Protein AF-A0A660MSK5-F1 (afdb_monomer_lite)

pLDDT: mean 75.63, std 18.99, range [34.03, 97.56]

Secondary structure (DSSP, 8-state):
-------------TT---EEEE-GGGTTPPEE--SS-EEEEETTTTEEEEE-GGGTT-EEEEEE--TTSSS--EEEEEEEE---SSPPP-TT--TTS-TTEEEEEEEEEEEHHHHHHHHHHHHHHHHSS---TTS-GGGSPEEEEE-SSEEEEEEPPPHHHHHHH--HHHHHHHHHHHHT-EE-PPP-

Foldseek 3Di:
DDDDDPDDDQDDDPPPADEDEADPVCQAPKDFAQDQKYWYHYLVQFKIFIDGNLCHRKIWGWDWDDPPDPAIKIKTWIKGAADDPDDDFPPPPDPPDDSRIDTLWIKIKHFPVSVVVVVVVVVVVVVDPPPPVPCPPLQFFCFLDDEPTITITIRGPRVVCPVPPDDPSSNVVRVSGSVRMDGGYNDD

Structure (mmCIF, N/CA/C/O backbone):
data_AF-A0A660MSK5-F1
#
_entry.id   AF-A0A660MSK5-F1
#
loop_
_atom_site.group_PDB
_atom_site.id
_atom_site.type_symbol
_atom_site.label_atom_id
_atom_site.label_alt_id
_atom_site.label_comp_id
_atom_site.label_asym_id
_atom_site.label_entity_id
_atom_site.label_seq_id
_atom_site.pdbx_PDB_ins_code
_atom_site.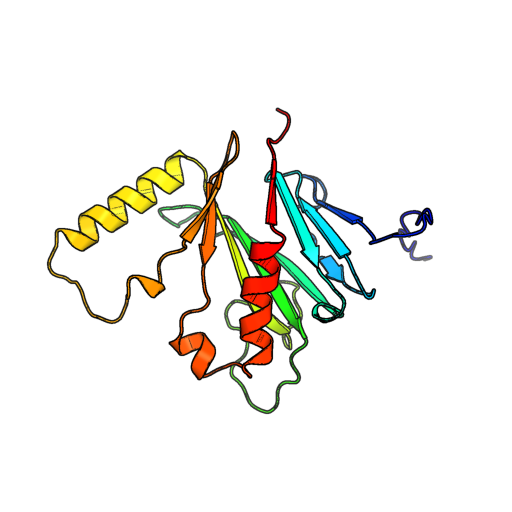Cartn_x
_atom_site.Cartn_y
_atom_site.Cartn_z
_atom_site.occupancy
_atom_site.B_iso_or_equiv
_atom_site.auth_seq_id
_atom_site.auth_comp_id
_atom_site.auth_asym_id
_atom_site.auth_atom_id
_atom_site.pdbx_PDB_model_num
ATOM 1 N N . ALA A 1 1 ? 3.749 -4.973 36.572 1.00 39.12 1 ALA A N 1
ATOM 2 C CA . ALA A 1 1 ? 3.840 -4.806 35.111 1.00 39.12 1 ALA A CA 1
ATOM 3 C C . ALA A 1 1 ? 2.428 -4.886 34.561 1.00 39.12 1 ALA A C 1
ATOM 5 O O . ALA A 1 1 ? 1.811 -5.936 34.676 1.00 39.12 1 ALA A O 1
ATOM 6 N N . GLN A 1 2 ?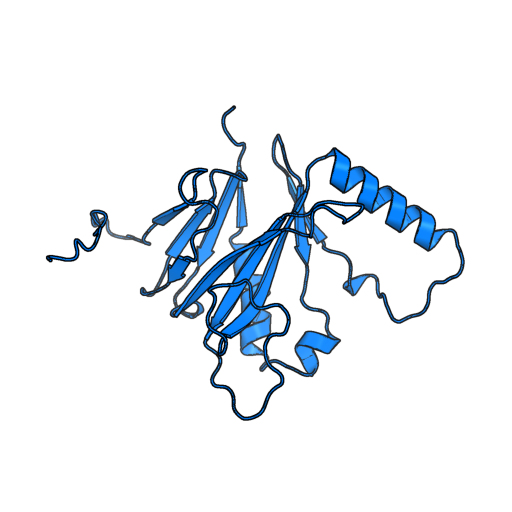 1.888 -3.766 34.089 1.00 34.03 2 GLN A N 1
ATOM 7 C CA . GLN A 1 2 ? 0.552 -3.691 33.509 1.00 34.03 2 GLN A CA 1
ATOM 8 C C . GLN A 1 2 ? 0.737 -3.110 32.111 1.00 34.03 2 GLN A C 1
ATOM 10 O O . GLN A 1 2 ? 1.291 -2.026 31.955 1.00 34.03 2 GLN A O 1
ATOM 15 N N . GLN A 1 3 ? 0.425 -3.922 31.107 1.00 40.28 3 GLN A N 1
ATOM 16 C CA . GLN A 1 3 ? 0.606 -3.609 29.699 1.00 40.28 3 GLN A CA 1
ATOM 17 C C . GLN A 1 3 ? -0.589 -2.757 29.267 1.00 40.28 3 GLN A C 1
ATOM 19 O O . GLN A 1 3 ? -1.713 -3.253 29.201 1.00 40.28 3 GLN A O 1
ATOM 24 N N . GLU A 1 4 ? -0.363 -1.462 29.058 1.00 39.12 4 GLU A N 1
ATOM 25 C CA . GLU A 1 4 ? -1.383 -0.550 28.545 1.00 39.12 4 GLU A CA 1
ATOM 26 C C . GLU A 1 4 ? -1.589 -0.818 27.052 1.00 39.12 4 GLU A C 1
ATOM 28 O O . GLU A 1 4 ? -0.742 -0.521 26.209 1.00 39.12 4 GLU A O 1
ATOM 33 N N . ALA A 1 5 ? -2.730 -1.420 26.723 1.00 45.69 5 ALA A N 1
ATOM 34 C CA . ALA A 1 5 ? -3.257 -1.415 25.373 1.00 45.69 5 ALA A CA 1
ATOM 35 C C . ALA A 1 5 ? -3.700 0.019 25.043 1.00 45.69 5 ALA A C 1
ATOM 37 O O . ALA A 1 5 ? -4.685 0.506 25.599 1.00 45.69 5 ALA A O 1
ATOM 38 N N . MET A 1 6 ? -2.985 0.703 24.145 1.00 45.25 6 MET A N 1
ATOM 39 C CA . MET A 1 6 ? -3.458 1.962 23.563 1.00 45.25 6 MET A CA 1
ATOM 40 C C . MET A 1 6 ? -4.682 1.683 22.681 1.00 45.25 6 MET A C 1
ATOM 42 O O . MET A 1 6 ? -4.566 1.408 21.489 1.00 45.25 6 MET A O 1
ATOM 46 N N . SER A 1 7 ? -5.868 1.731 23.283 1.00 49.94 7 SER A N 1
ATOM 47 C CA . SER A 1 7 ? -7.145 1.744 22.575 1.00 49.94 7 SER A CA 1
ATOM 48 C C . SER A 1 7 ? -7.476 3.186 22.192 1.00 49.94 7 SER A C 1
ATOM 50 O O . SER A 1 7 ? -7.950 3.958 23.024 1.00 49.94 7 SER A O 1
ATOM 52 N N . GLY A 1 8 ? -7.238 3.555 20.933 1.00 41.44 8 GLY A N 1
ATOM 53 C CA . GLY A 1 8 ? -7.783 4.787 20.358 1.00 41.44 8 GLY A CA 1
ATOM 54 C C . GLY A 1 8 ? -9.317 4.759 20.379 1.00 41.44 8 GLY A C 1
ATOM 55 O O . GLY A 1 8 ? -9.929 3.726 20.107 1.00 41.44 8 GLY A O 1
ATOM 56 N N . ALA A 1 9 ? -9.942 5.872 20.761 1.00 40.59 9 ALA A N 1
ATOM 57 C CA . ALA A 1 9 ? -11.389 5.994 20.920 1.00 40.59 9 ALA A CA 1
ATOM 58 C C . ALA A 1 9 ? -12.139 5.816 19.584 1.00 40.59 9 ALA A C 1
ATOM 60 O O . ALA A 1 9 ? -11.840 6.492 18.602 1.00 40.59 9 ALA A O 1
ATOM 61 N N . ILE A 1 10 ? -13.146 4.936 19.564 1.00 44.75 10 ILE A N 1
ATOM 62 C CA . ILE A 1 10 ? -14.030 4.708 18.412 1.00 44.75 10 ILE A CA 1
ATOM 63 C C . ILE A 1 10 ? -15.325 5.499 18.647 1.00 44.75 10 ILE A C 1
ATOM 65 O O . ILE A 1 10 ? -16.142 5.115 19.483 1.00 44.75 10 ILE A O 1
ATOM 69 N N . ALA A 1 11 ? -15.519 6.607 17.929 1.00 41.19 11 ALA A N 1
ATOM 70 C CA . ALA A 1 11 ? -16.785 7.342 17.916 1.00 41.19 11 ALA A CA 1
ATOM 71 C C . ALA A 1 11 ? -17.683 6.796 16.795 1.00 41.19 11 ALA A C 1
ATOM 73 O O . ALA A 1 11 ? -17.268 6.780 15.640 1.00 41.19 11 ALA A O 1
ATOM 74 N N . GLN A 1 12 ? -18.893 6.337 17.142 1.00 39.97 12 GLN A N 1
ATOM 75 C CA . GLN A 1 12 ? -19.852 5.730 16.215 1.00 39.97 12 GLN A CA 1
ATOM 76 C C . GLN A 1 12 ? -20.770 6.770 15.526 1.00 39.97 12 GLN A C 1
ATOM 78 O O . GLN A 1 12 ? -21.591 7.401 16.183 1.00 39.97 12 GLN A O 1
ATOM 83 N N . THR A 1 13 ? -20.686 6.906 14.202 1.00 41.69 13 THR A N 1
ATOM 84 C CA . THR A 1 13 ? -21.691 7.454 13.273 1.00 41.69 13 THR A CA 1
ATOM 85 C C . THR A 1 13 ? -22.117 6.378 12.251 1.00 41.69 13 THR A C 1
ATOM 87 O O . THR A 1 13 ? -21.404 5.410 12.031 1.00 41.69 13 THR A O 1
ATOM 90 N N . GLY A 1 14 ? -23.302 6.489 11.641 1.00 47.53 14 GLY A N 1
ATOM 91 C CA . GLY A 1 14 ? -23.987 5.410 10.889 1.00 47.53 14 GLY A CA 1
ATOM 92 C C . GLY A 1 14 ? -23.290 4.811 9.651 1.00 47.53 14 GLY A C 1
ATOM 93 O O . GLY A 1 14 ? -23.895 3.988 8.974 1.00 47.53 14 GLY A O 1
ATOM 94 N N . ASP A 1 15 ? -22.043 5.192 9.382 1.00 61.44 15 ASP A N 1
ATOM 95 C CA . ASP A 1 15 ? -21.124 4.541 8.448 1.00 61.44 15 ASP A CA 1
ATOM 96 C C . ASP A 1 15 ? -19.686 4.652 9.008 1.00 61.44 15 ASP A C 1
ATOM 98 O O . ASP A 1 15 ? -18.798 5.282 8.433 1.00 61.44 15 ASP A O 1
ATOM 102 N N . THR A 1 16 ? -19.452 4.123 10.217 1.00 71.88 16 THR A N 1
ATOM 103 C CA . THR A 1 16 ? -18.130 4.152 10.866 1.00 71.88 16 THR A CA 1
ATOM 104 C C . THR A 1 16 ? -17.190 3.138 10.271 1.00 71.88 16 THR A C 1
ATOM 106 O O . THR A 1 16 ? -16.861 2.131 10.902 1.00 71.88 16 THR A O 1
ATOM 109 N N . THR A 1 17 ? -16.724 3.402 9.060 1.00 87.12 17 THR A N 1
ATOM 110 C CA . THR A 1 17 ? -15.486 2.766 8.633 1.00 87.12 17 THR A CA 1
ATOM 111 C C . THR A 1 17 ? -14.368 3.294 9.543 1.00 87.12 17 THR A C 1
ATOM 113 O O . THR A 1 17 ? -14.134 4.505 9.552 1.00 87.12 17 THR A O 1
ATOM 116 N N . PRO A 1 18 ? -13.697 2.444 10.345 1.00 91.88 18 PRO A N 1
ATOM 117 C CA . PRO A 1 18 ? -12.570 2.878 11.159 1.00 91.88 18 PRO A CA 1
ATOM 118 C C . PRO A 1 18 ? -11.489 3.491 10.272 1.00 91.88 18 PRO A C 1
ATOM 120 O O . PRO A 1 18 ? -11.236 2.990 9.176 1.00 91.88 18 PRO A O 1
ATOM 123 N N . ILE A 1 19 ? -10.837 4.546 10.753 1.00 94.81 19 ILE A N 1
ATOM 124 C CA . ILE A 1 19 ? -9.706 5.172 10.072 1.00 94.81 19 ILE A CA 1
ATOM 125 C C . ILE A 1 19 ? -8.428 4.937 10.870 1.00 94.81 19 ILE A C 1
ATOM 127 O O . ILE A 1 19 ? -8.388 5.156 12.080 1.00 94.81 19 ILE A O 1
ATOM 131 N N . VAL A 1 20 ? -7.380 4.501 10.180 1.00 95.94 20 VAL A N 1
ATOM 132 C CA . VAL A 1 20 ? -6.015 4.483 10.705 1.00 95.94 20 VAL A CA 1
ATOM 133 C C . VAL A 1 20 ? -5.219 5.537 9.954 1.00 95.94 20 VAL A C 1
ATOM 135 O O . VAL A 1 20 ? -5.185 5.531 8.723 1.00 95.94 20 VAL A O 1
ATOM 138 N N . VAL A 1 21 ? -4.598 6.442 10.709 1.00 96.19 21 VAL A N 1
ATOM 139 C CA . VAL A 1 21 ? -3.801 7.548 10.175 1.00 96.19 21 VAL A CA 1
ATOM 140 C C . VAL A 1 21 ? -2.320 7.268 10.411 1.00 96.19 21 VAL A C 1
ATOM 142 O O . VAL A 1 21 ? -1.887 7.077 11.552 1.00 96.19 21 VAL A O 1
ATOM 145 N N . ILE A 1 22 ? -1.556 7.248 9.322 1.00 96.88 22 ILE A N 1
ATOM 146 C CA . ILE A 1 22 ? -0.101 7.145 9.325 1.00 96.88 22 ILE A CA 1
ATOM 147 C C . ILE A 1 22 ? 0.507 8.538 9.210 1.00 96.88 22 ILE A C 1
ATOM 149 O O . ILE A 1 22 ? 0.217 9.279 8.273 1.00 96.88 22 ILE A O 1
ATOM 153 N N . THR A 1 23 ? 1.357 8.863 10.172 1.00 95.56 23 THR A N 1
ATOM 154 C CA . THR A 1 23 ? 2.144 10.089 10.287 1.00 95.56 23 THR A CA 1
ATOM 155 C C . THR A 1 23 ? 3.621 9.719 10.419 1.00 95.56 23 THR A C 1
ATOM 157 O O . THR A 1 23 ? 3.975 8.542 10.505 1.00 95.56 23 THR A O 1
ATOM 160 N N . GLU A 1 24 ? 4.502 10.714 10.490 1.00 92.94 24 GLU A N 1
ATOM 161 C CA . GLU A 1 24 ? 5.939 10.477 10.685 1.00 92.94 24 GLU A CA 1
ATOM 162 C C . GLU A 1 24 ? 6.243 9.630 11.929 1.00 92.94 24 GLU A C 1
ATOM 164 O O . GLU A 1 24 ? 7.132 8.782 11.917 1.00 92.94 24 GLU A O 1
ATOM 169 N N . ALA A 1 25 ? 5.460 9.797 13.000 1.00 92.56 25 ALA A N 1
ATOM 170 C CA . ALA A 1 25 ? 5.678 9.098 14.265 1.00 92.56 25 ALA A CA 1
ATOM 171 C C . ALA A 1 25 ? 5.405 7.585 14.194 1.00 92.56 25 ALA A C 1
ATOM 173 O O . ALA A 1 25 ? 5.847 6.842 15.069 1.00 92.56 25 ALA A O 1
ATOM 174 N N . ASN A 1 26 ? 4.653 7.122 13.192 1.00 91.19 26 ASN A N 1
ATOM 175 C CA . ASN A 1 26 ? 4.268 5.718 13.044 1.00 91.19 26 ASN A CA 1
ATOM 176 C C . ASN A 1 26 ? 4.426 5.210 11.599 1.00 91.19 26 ASN A C 1
ATOM 178 O O . ASN A 1 26 ? 3.810 4.211 11.231 1.00 91.19 26 ASN A O 1
ATOM 182 N N . SER A 1 27 ? 5.279 5.854 10.798 1.00 87.75 27 SER A N 1
ATOM 183 C CA . SER A 1 27 ? 5.496 5.543 9.378 1.00 87.75 27 SER A CA 1
ATOM 184 C C . SER A 1 27 ? 5.983 4.110 9.124 1.00 87.75 27 SER A C 1
ATOM 186 O O . SER A 1 27 ? 5.704 3.543 8.070 1.00 87.75 27 SER A O 1
ATOM 188 N N . GLY A 1 28 ? 6.637 3.487 10.110 1.00 85.94 28 GLY A N 1
ATOM 189 C CA . GLY A 1 28 ? 7.046 2.078 10.079 1.00 85.94 28 GLY A CA 1
ATOM 190 C C . GLY A 1 28 ? 6.024 1.079 10.642 1.00 85.94 28 GLY A C 1
ATOM 191 O O . GLY A 1 28 ? 6.332 -0.109 10.734 1.00 85.94 28 GLY A O 1
ATOM 192 N N . ALA A 1 29 ? 4.837 1.518 11.074 1.00 90.19 29 ALA A N 1
ATOM 193 C CA . ALA A 1 29 ? 3.849 0.631 11.681 1.00 90.19 29 ALA A CA 1
ATOM 194 C C . ALA A 1 29 ? 3.169 -0.271 10.641 1.00 90.19 29 ALA A C 1
ATOM 196 O O . ALA A 1 29 ? 2.776 0.170 9.561 1.00 90.19 29 ALA A O 1
ATOM 197 N N . ILE A 1 30 ? 2.961 -1.536 11.013 1.00 92.38 30 ILE A N 1
ATOM 198 C CA . ILE A 1 30 ? 2.144 -2.467 10.235 1.00 92.38 30 ILE A CA 1
ATOM 199 C C . ILE A 1 30 ? 0.701 -2.355 10.709 1.00 92.38 30 ILE A C 1
ATOM 201 O O . ILE A 1 30 ? 0.392 -2.583 11.881 1.00 92.38 30 ILE A O 1
ATOM 205 N N . VAL A 1 31 ? -0.195 -2.034 9.784 1.00 94.50 31 VAL A N 1
ATOM 206 C CA . VAL A 1 31 ? -1.628 -1.918 10.049 1.00 94.50 31 VAL A CA 1
ATOM 207 C C . VAL A 1 31 ? -2.303 -3.222 9.667 1.00 94.50 31 VAL A C 1
ATOM 209 O O . VAL A 1 31 ? -2.157 -3.678 8.540 1.00 94.50 31 VAL A O 1
ATOM 212 N N . THR A 1 32 ? -3.058 -3.815 10.592 1.00 94.75 32 THR A N 1
ATOM 213 C CA . THR A 1 32 ? -3.882 -5.002 10.318 1.00 94.75 32 THR A CA 1
ATOM 214 C C . THR A 1 32 ? -5.358 -4.633 10.385 1.00 94.75 32 THR A C 1
ATOM 216 O O . THR A 1 32 ? -5.823 -4.115 11.402 1.00 94.75 32 THR A O 1
ATOM 219 N N . GLN A 1 33 ? -6.117 -4.926 9.331 1.00 94.44 33 GLN A N 1
ATOM 220 C CA . GLN A 1 33 ? -7.564 -4.723 9.340 1.00 94.44 33 GLN A CA 1
ATOM 221 C C . GLN A 1 33 ? -8.252 -5.828 10.151 1.00 94.44 33 GLN A C 1
ATOM 223 O O . GLN A 1 33 ? -8.301 -6.981 9.734 1.00 94.44 33 GLN A O 1
ATOM 228 N N . THR A 1 34 ? -8.845 -5.490 11.293 1.00 92.06 34 THR A N 1
ATOM 229 C CA . THR A 1 34 ? -9.578 -6.457 12.137 1.00 92.06 34 THR A CA 1
ATOM 230 C C . THR A 1 34 ? -11.087 -6.469 11.872 1.00 92.06 34 THR A C 1
ATOM 232 O O . THR A 1 34 ? -11.750 -7.485 12.095 1.00 92.06 34 THR A O 1
ATOM 235 N N . GLY A 1 35 ? -11.636 -5.354 11.383 1.00 91.56 35 GLY A N 1
ATOM 236 C CA . GLY A 1 35 ? -13.053 -5.176 11.073 1.00 91.56 35 GLY A CA 1
ATOM 237 C C . GLY A 1 35 ? -13.425 -5.494 9.623 1.00 91.56 35 GLY A C 1
ATOM 238 O O . GLY A 1 35 ? -12.597 -5.876 8.797 1.00 91.56 35 GLY A O 1
ATOM 239 N N . ASP A 1 36 ? -14.702 -5.301 9.306 1.00 94.19 36 ASP A N 1
ATOM 240 C CA . ASP A 1 36 ? -15.239 -5.510 7.956 1.00 94.19 36 ASP A CA 1
ATOM 241 C C . ASP A 1 36 ? -14.934 -4.332 7.005 1.00 94.19 36 ASP A C 1
ATOM 243 O O . ASP A 1 36 ? -15.245 -4.403 5.821 1.00 94.19 36 ASP A O 1
ATOM 247 N N . SER A 1 37 ? -14.323 -3.252 7.489 1.00 93.94 37 SER A N 1
ATOM 248 C CA . SER A 1 37 ? -13.815 -2.158 6.659 1.00 93.94 37 SER A CA 1
ATOM 249 C C . SER A 1 37 ? -12.688 -1.402 7.368 1.00 93.94 37 SER A C 1
ATOM 251 O O . SER A 1 37 ? -12.548 -1.497 8.591 1.00 93.94 37 SER A O 1
ATOM 253 N N . LEU A 1 38 ? -11.876 -0.675 6.597 1.00 95.56 38 LEU A N 1
ATOM 254 C CA . LEU A 1 38 ? -10.808 0.200 7.081 1.00 95.56 38 LEU A CA 1
ATOM 255 C C . LEU A 1 38 ? -10.534 1.316 6.061 1.00 95.56 38 LEU A C 1
ATOM 257 O O . LEU A 1 38 ? -10.379 1.042 4.875 1.00 95.56 38 LEU A O 1
ATOM 261 N N . ILE A 1 39 ? -10.408 2.559 6.520 1.00 96.75 39 ILE A N 1
ATOM 262 C CA . ILE A 1 39 ? -9.740 3.628 5.770 1.00 96.75 39 ILE A CA 1
ATOM 263 C C . ILE A 1 39 ? -8.294 3.676 6.254 1.00 96.75 39 ILE A C 1
ATOM 265 O O . ILE A 1 39 ? -8.030 3.961 7.422 1.00 96.75 39 ILE A O 1
ATOM 269 N N . TYR A 1 40 ? -7.357 3.390 5.357 1.00 96.88 40 TYR A N 1
ATOM 270 C CA . TYR A 1 40 ? -5.935 3.605 5.599 1.00 96.88 40 TYR A CA 1
ATOM 271 C C . TYR A 1 40 ? -5.561 4.949 4.986 1.00 96.88 40 TYR A C 1
ATOM 273 O O . TYR A 1 40 ? -5.619 5.111 3.768 1.00 96.88 40 TYR A O 1
ATOM 281 N N . ARG A 1 41 ? -5.213 5.918 5.832 1.00 97.06 41 ARG A N 1
ATOM 282 C CA . ARG A 1 41 ? -4.813 7.265 5.426 1.00 97.06 41 ARG A CA 1
ATOM 283 C C . ARG A 1 41 ? -3.348 7.465 5.765 1.00 97.06 41 ARG A C 1
ATOM 285 O O . ARG A 1 41 ? -2.967 7.355 6.925 1.00 97.06 41 ARG A O 1
ATOM 292 N N . ASN A 1 42 ? -2.536 7.775 4.768 1.00 96.81 42 ASN A N 1
ATOM 293 C CA . ASN A 1 42 ? -1.120 8.038 4.933 1.00 96.81 42 ASN A CA 1
ATOM 294 C C . ASN A 1 42 ? -0.844 9.520 4.673 1.00 96.81 42 ASN A C 1
ATOM 296 O O . ASN A 1 42 ? -0.869 9.984 3.535 1.00 96.81 42 ASN A O 1
ATOM 300 N N . GLU A 1 43 ? -0.614 10.266 5.751 1.00 95.94 43 GLU A N 1
ATOM 301 C CA . GLU A 1 43 ? -0.352 11.707 5.708 1.00 95.94 43 GLU A CA 1
ATOM 302 C C . GLU A 1 43 ? 1.124 12.033 5.482 1.00 95.94 43 GLU A C 1
ATOM 304 O O . GLU A 1 43 ? 1.425 13.163 5.120 1.00 95.94 43 GLU A O 1
ATOM 309 N N . VAL A 1 44 ? 2.022 11.051 5.624 1.00 95.56 44 VAL A N 1
ATOM 310 C CA . VAL A 1 44 ? 3.437 11.186 5.236 1.00 95.56 44 VAL A CA 1
ATOM 311 C C . VAL A 1 44 ? 3.546 11.377 3.725 1.00 95.56 44 VAL A C 1
ATOM 313 O O . VAL A 1 44 ? 4.236 12.275 3.251 1.00 95.56 44 VAL A O 1
ATOM 316 N N . TYR A 1 45 ? 2.830 10.549 2.961 1.00 95.75 45 TYR A N 1
ATOM 317 C CA . TYR A 1 45 ? 2.909 10.565 1.500 1.00 95.75 45 TYR A CA 1
ATOM 318 C C . TYR A 1 45 ? 1.724 11.249 0.822 1.00 95.75 45 TYR A C 1
ATOM 320 O O . TYR A 1 45 ? 1.863 11.665 -0.321 1.00 95.75 45 TYR A O 1
ATOM 328 N N . GLY A 1 46 ? 0.586 11.416 1.500 1.00 96.94 46 GLY A N 1
ATOM 329 C CA . GLY A 1 46 ? -0.564 12.154 0.973 1.00 96.94 46 GLY A CA 1
ATOM 330 C C . GLY A 1 46 ? -1.528 11.298 0.156 1.00 96.94 46 GLY A C 1
ATOM 331 O O . GLY A 1 46 ? -1.881 11.645 -0.969 1.00 96.94 46 GLY A O 1
ATOM 332 N N . PHE A 1 47 ? -1.953 10.157 0.696 1.00 97.25 47 PHE A N 1
ATOM 333 C CA . PHE A 1 47 ? -2.982 9.334 0.059 1.00 97.25 47 PHE A CA 1
ATOM 334 C C . PHE A 1 47 ? -3.871 8.622 1.076 1.00 97.25 47 PHE A C 1
ATOM 336 O O . PHE A 1 47 ? -3.526 8.482 2.251 1.00 97.25 47 PHE A O 1
ATOM 343 N N . GLN A 1 48 ? -5.026 8.147 0.624 1.00 97.06 48 GLN A N 1
ATOM 344 C CA . GLN A 1 48 ? -5.863 7.226 1.378 1.00 97.06 48 GLN A CA 1
ATOM 345 C C . GLN A 1 48 ? -6.475 6.154 0.479 1.00 97.06 48 GLN A C 1
ATOM 347 O O . GLN A 1 48 ? -6.678 6.372 -0.711 1.00 97.06 48 GLN A O 1
ATOM 352 N N . VAL A 1 49 ? -6.764 4.995 1.066 1.00 95.75 49 VAL A N 1
ATOM 353 C CA . VAL A 1 49 ? -7.476 3.885 0.418 1.00 95.75 49 VAL A CA 1
ATOM 354 C C . VAL A 1 49 ? -8.564 3.358 1.347 1.00 95.75 49 VAL A C 1
ATOM 356 O O . VAL A 1 49 ? -8.399 3.356 2.574 1.00 95.75 49 VAL A O 1
ATOM 359 N 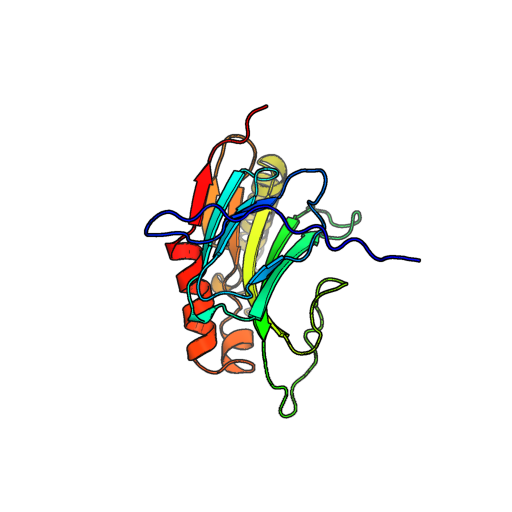N . LYS A 1 50 ? -9.673 2.883 0.771 1.00 95.44 50 LYS A N 1
ATOM 360 C CA . LYS A 1 50 ? -10.776 2.267 1.519 1.00 95.44 50 LYS A CA 1
ATOM 361 C C . LYS A 1 50 ? -10.806 0.766 1.258 1.00 95.44 50 LYS A C 1
ATOM 363 O O . LYS A 1 50 ? -11.147 0.311 0.174 1.00 95.44 50 LYS A O 1
ATOM 368 N N . LEU A 1 51 ? -10.519 -0.012 2.292 1.00 93.75 51 LEU A N 1
ATOM 369 C CA . LEU A 1 51 ? -10.526 -1.466 2.243 1.00 93.75 51 LEU A CA 1
ATOM 370 C C . LEU A 1 51 ? -11.839 -2.014 2.810 1.00 93.75 51 LEU A C 1
ATOM 372 O O . LEU A 1 51 ? -12.288 -1.627 3.889 1.00 93.75 51 LEU A O 1
ATOM 376 N N . GLY A 1 52 ? -12.481 -2.902 2.051 1.00 93.19 52 GLY A N 1
ATOM 377 C CA . GLY A 1 52 ? -13.746 -3.540 2.425 1.00 93.19 52 GLY A CA 1
ATOM 378 C C . GLY A 1 52 ? -13.574 -4.866 3.173 1.00 93.19 52 GLY A C 1
ATOM 379 O O . GLY A 1 52 ? -12.479 -5.264 3.561 1.00 93.19 52 GLY A O 1
ATOM 380 N N . LYS A 1 53 ? -14.671 -5.611 3.330 1.00 92.19 53 LYS A N 1
ATOM 381 C CA . LYS A 1 53 ? -14.707 -6.856 4.121 1.00 92.19 53 LYS A CA 1
ATOM 382 C C . LYS A 1 53 ? -13.767 -7.939 3.607 1.00 92.19 53 LYS A C 1
ATOM 384 O O . LYS A 1 53 ? -13.239 -8.724 4.390 1.00 92.19 53 LYS A O 1
ATOM 389 N N . ALA A 1 54 ? -13.545 -7.964 2.298 1.00 89.00 54 ALA A N 1
ATOM 390 C CA . ALA A 1 54 ? -12.651 -8.917 1.658 1.00 89.00 54 ALA A CA 1
ATOM 391 C C . ALA A 1 54 ? -11.170 -8.725 2.047 1.00 89.00 54 ALA A C 1
ATOM 393 O O . ALA A 1 54 ? -10.352 -9.590 1.750 1.00 89.00 54 ALA A O 1
ATOM 394 N N . TRP A 1 55 ? -10.852 -7.619 2.728 1.00 91.69 55 TRP A N 1
ATOM 395 C CA . TRP A 1 55 ? -9.533 -7.286 3.260 1.00 91.69 55 TRP A CA 1
ATOM 396 C C . TRP A 1 55 ? -9.363 -7.573 4.751 1.00 91.69 55 TRP A C 1
ATOM 398 O O . TRP A 1 55 ? -8.340 -7.231 5.338 1.00 91.69 55 TRP A O 1
ATOM 408 N N . LYS A 1 56 ? -10.343 -8.211 5.395 1.00 92.19 56 LYS A N 1
ATOM 409 C CA . LYS A 1 56 ? -10.241 -8.587 6.806 1.00 92.19 56 LYS A CA 1
ATOM 410 C C . LYS A 1 56 ? -9.037 -9.505 7.047 1.00 92.19 56 LYS A C 1
ATOM 412 O O . LYS A 1 56 ? -8.867 -10.515 6.372 1.00 92.19 56 LYS A O 1
ATOM 417 N N . GLY A 1 57 ? -8.213 -9.144 8.026 1.00 90.75 57 GLY A N 1
ATOM 418 C CA . GLY A 1 57 ? -6.918 -9.763 8.319 1.00 90.75 57 GLY A CA 1
ATOM 419 C C . GLY A 1 57 ? -5.771 -9.273 7.429 1.00 90.75 57 GLY A C 1
ATOM 420 O O . GLY A 1 57 ? -4.629 -9.657 7.662 1.00 90.75 57 GLY A O 1
ATOM 421 N N . GLY A 1 58 ? -6.049 -8.431 6.430 1.00 90.75 58 GLY A N 1
ATOM 422 C CA . GLY A 1 58 ? -5.043 -7.843 5.555 1.00 90.75 58 GLY A CA 1
ATOM 423 C C . GLY A 1 58 ? -4.080 -6.934 6.308 1.00 90.75 58 GLY A C 1
ATOM 424 O O . GLY A 1 58 ? -4.475 -6.247 7.255 1.00 90.75 58 GLY A O 1
ATOM 425 N N . GLN A 1 59 ? -2.821 -6.948 5.876 1.00 92.88 59 GLN A N 1
ATOM 426 C CA . GLN A 1 59 ? -1.732 -6.173 6.457 1.00 92.88 59 GLN A CA 1
ATOM 427 C C . GLN A 1 59 ? -1.218 -5.135 5.464 1.00 92.88 59 GLN A C 1
ATOM 429 O O . GLN A 1 59 ? -1.023 -5.439 4.290 1.00 92.88 59 GLN A O 1
ATOM 434 N N . ILE A 1 60 ? -0.974 -3.922 5.949 1.00 93.38 60 ILE A N 1
ATOM 435 C CA . ILE A 1 60 ? -0.395 -2.819 5.181 1.00 93.38 60 ILE A CA 1
ATOM 436 C C . ILE A 1 60 ? 0.876 -2.383 5.890 1.00 93.38 60 ILE A C 1
ATOM 438 O O . ILE A 1 60 ? 0.876 -2.225 7.112 1.00 93.38 60 ILE A O 1
ATOM 442 N N . GLY A 1 61 ? 1.951 -2.168 5.145 1.00 90.00 61 GLY A N 1
ATOM 443 C CA . GLY A 1 61 ? 3.196 -1.679 5.723 1.00 90.00 61 GLY A CA 1
ATOM 444 C C . GLY A 1 61 ? 4.141 -1.119 4.680 1.00 90.00 61 GLY A C 1
ATOM 445 O O . GLY A 1 61 ? 3.889 -1.204 3.478 1.00 90.00 61 GLY A O 1
ATOM 446 N N . VAL A 1 62 ? 5.212 -0.511 5.178 1.00 89.31 62 VAL A N 1
ATOM 447 C CA . VAL A 1 62 ? 6.148 0.269 4.375 1.00 89.31 62 VAL A CA 1
ATOM 448 C C . VAL A 1 62 ? 7.467 -0.479 4.222 1.00 89.31 62 VAL A C 1
ATOM 450 O O . VAL A 1 62 ? 8.021 -0.978 5.201 1.00 89.31 62 VAL A O 1
ATOM 453 N N . ALA A 1 63 ? 7.972 -0.546 2.995 1.00 86.12 63 ALA A N 1
ATOM 454 C CA . ALA A 1 63 ? 9.330 -0.972 2.683 1.00 86.12 63 ALA A CA 1
ATOM 455 C C . ALA A 1 63 ? 10.078 0.168 1.999 1.00 86.12 63 ALA A C 1
ATOM 457 O O . ALA A 1 63 ? 9.469 1.009 1.343 1.00 86.12 63 ALA A O 1
ATOM 458 N N . GLN A 1 64 ? 11.399 0.152 2.086 1.00 84.06 64 GLN A N 1
ATOM 459 C CA . GLN A 1 64 ? 12.253 1.037 1.304 1.00 84.06 64 GLN A CA 1
ATOM 460 C C . GLN A 1 64 ? 13.304 0.203 0.582 1.00 84.06 64 GLN A C 1
ATOM 462 O O . GLN A 1 64 ? 13.761 -0.821 1.098 1.00 84.06 64 GLN A O 1
ATOM 467 N N . THR A 1 65 ? 13.691 0.633 -0.615 1.00 77.69 65 THR A N 1
ATOM 468 C CA . THR A 1 65 ? 14.908 0.122 -1.256 1.00 77.69 65 THR A CA 1
ATOM 469 C C . THR A 1 65 ? 16.119 0.388 -0.365 1.00 77.69 65 THR A C 1
ATOM 471 O O . THR A 1 65 ? 16.150 1.376 0.367 1.00 77.69 65 THR A O 1
ATOM 474 N N . SER A 1 66 ? 17.161 -0.436 -0.480 1.00 70.12 66 SER A N 1
ATOM 475 C CA . SER A 1 66 ? 18.432 -0.172 0.200 1.00 70.12 66 SER A CA 1
ATOM 476 C C . SER A 1 66 ? 18.997 1.203 -0.163 1.00 70.12 66 SER A C 1
ATOM 478 O O . SER A 1 66 ? 18.909 1.608 -1.321 1.00 70.12 66 SER A O 1
ATOM 480 N N . GLU A 1 67 ? 19.701 1.847 0.769 1.00 68.06 67 GLU A N 1
ATOM 481 C CA . GLU A 1 67 ? 20.384 3.127 0.523 1.00 68.06 67 GLU A CA 1
ATOM 482 C C . GLU A 1 67 ? 21.373 3.078 -0.654 1.00 68.06 67 GLU A C 1
ATOM 484 O O . GLU A 1 67 ? 21.596 4.088 -1.312 1.00 68.06 67 GLU A O 1
ATOM 489 N N . ALA A 1 68 ? 21.929 1.896 -0.947 1.00 65.25 68 ALA A N 1
ATOM 490 C CA . ALA A 1 68 ? 22.853 1.657 -2.055 1.00 65.25 68 ALA A CA 1
ATOM 491 C C . ALA A 1 68 ? 22.179 1.592 -3.443 1.00 65.25 68 ALA A C 1
ATOM 493 O O . ALA A 1 68 ? 22.872 1.434 -4.449 1.00 65.25 68 ALA A O 1
ATOM 494 N N . ALA A 1 69 ? 20.847 1.670 -3.517 1.00 67.38 69 ALA A N 1
ATOM 495 C CA . ALA A 1 69 ? 20.128 1.680 -4.784 1.00 67.38 69 ALA A CA 1
ATOM 496 C C . ALA A 1 69 ? 20.336 3.017 -5.512 1.00 67.38 69 ALA A C 1
ATOM 498 O O . ALA A 1 69 ? 20.322 4.086 -4.905 1.00 67.38 69 ALA A O 1
ATOM 499 N N . SER A 1 70 ? 20.488 2.963 -6.838 1.00 71.00 70 SER A N 1
ATOM 500 C CA . SER A 1 70 ? 20.618 4.160 -7.683 1.00 71.00 70 SER A CA 1
ATOM 501 C C . SER A 1 70 ? 19.348 5.018 -7.712 1.00 71.00 70 SER A C 1
ATOM 503 O O . SER A 1 70 ? 19.417 6.213 -8.003 1.00 71.00 70 SER A O 1
ATOM 505 N N . ILE A 1 71 ? 18.199 4.413 -7.408 1.00 75.38 71 ILE A N 1
ATOM 506 C CA . ILE A 1 71 ? 16.900 5.064 -7.264 1.00 75.38 71 ILE A CA 1
ATOM 507 C C . ILE A 1 71 ? 16.316 4.566 -5.946 1.00 75.38 71 ILE A C 1
ATOM 509 O O . ILE A 1 71 ? 16.085 3.368 -5.788 1.00 75.38 71 ILE A O 1
ATOM 513 N N . GLN A 1 72 ? 16.127 5.480 -4.993 1.00 79.62 72 GLN A N 1
ATOM 514 C CA . GLN A 1 72 ? 15.481 5.144 -3.731 1.00 79.62 72 GLN A CA 1
ATOM 515 C C . GLN A 1 72 ? 13.962 5.180 -3.895 1.00 79.62 72 GLN A C 1
ATOM 517 O O . GLN A 1 72 ? 13.398 6.194 -4.311 1.00 79.62 72 GLN A O 1
ATOM 522 N N . GLU A 1 73 ? 13.296 4.088 -3.546 1.00 82.62 73 GLU A N 1
ATOM 523 C CA . GLU A 1 73 ? 11.844 3.975 -3.619 1.00 82.62 73 GLU A CA 1
ATOM 524 C C . GLU A 1 73 ? 11.269 3.573 -2.270 1.00 82.62 73 GLU A C 1
ATOM 526 O O . GLU A 1 73 ? 11.843 2.756 -1.541 1.00 82.62 73 GLU A O 1
ATOM 531 N N . THR A 1 74 ? 10.097 4.125 -1.971 1.00 89.50 74 THR A N 1
ATOM 532 C CA . THR A 1 74 ? 9.262 3.651 -0.875 1.00 89.50 74 THR A CA 1
ATOM 533 C C . THR A 1 74 ? 8.128 2.814 -1.446 1.00 89.50 74 THR A C 1
ATOM 535 O O . THR A 1 74 ? 7.454 3.230 -2.385 1.00 89.50 74 THR A O 1
ATOM 538 N N . TYR A 1 75 ? 7.877 1.662 -0.839 1.00 88.44 75 TYR A N 1
ATOM 539 C CA . TYR A 1 75 ? 6.788 0.762 -1.186 1.00 88.44 75 TYR A CA 1
ATOM 540 C C . TYR A 1 75 ? 5.765 0.729 -0.061 1.00 88.44 75 TYR A C 1
ATOM 542 O O . TYR A 1 75 ? 6.103 0.435 1.084 1.00 88.44 75 TYR A O 1
ATOM 550 N N . ILE A 1 76 ? 4.503 0.954 -0.399 1.00 92.31 76 ILE A N 1
ATOM 551 C CA . ILE A 1 76 ? 3.361 0.618 0.443 1.00 92.31 76 ILE A CA 1
ATOM 552 C C . ILE A 1 76 ? 2.864 -0.738 -0.030 1.00 92.31 76 ILE A C 1
ATOM 554 O O . ILE A 1 76 ? 2.362 -0.857 -1.148 1.00 92.31 76 ILE A O 1
ATOM 558 N N . ILE A 1 77 ? 3.031 -1.760 0.799 1.00 88.56 77 ILE A N 1
ATOM 559 C CA . ILE A 1 77 ? 2.722 -3.144 0.445 1.00 88.56 77 ILE A CA 1
ATOM 560 C C . ILE A 1 77 ? 1.440 -3.574 1.141 1.00 88.56 77 ILE A C 1
ATOM 562 O O . ILE A 1 77 ? 1.271 -3.361 2.342 1.00 88.56 77 ILE A O 1
ATOM 566 N N . PHE A 1 78 ? 0.561 -4.206 0.368 1.00 89.25 78 PHE A N 1
ATOM 567 C CA . PHE A 1 78 ? -0.710 -4.748 0.815 1.00 89.25 78 PHE A CA 1
ATOM 568 C C . PHE A 1 78 ? -0.655 -6.272 0.763 1.00 89.25 78 PHE A C 1
ATOM 570 O O . PHE A 1 78 ? -0.535 -6.857 -0.317 1.00 89.25 78 PHE A O 1
ATOM 577 N N . ASN A 1 79 ? -0.787 -6.908 1.922 1.00 86.94 79 ASN A N 1
ATOM 578 C CA . ASN A 1 79 ? -0.804 -8.355 2.071 1.00 86.94 79 ASN A CA 1
ATOM 579 C C . ASN A 1 79 ? -2.172 -8.853 2.539 1.00 86.94 79 ASN A C 1
ATOM 581 O O . ASN A 1 79 ? -2.854 -8.190 3.320 1.00 86.94 79 ASN A O 1
ATOM 585 N N . LEU A 1 80 ? -2.538 -10.066 2.126 1.00 85.38 80 LEU A N 1
ATOM 586 C CA . LEU A 1 80 ? -3.693 -10.791 2.655 1.00 85.38 80 LEU A CA 1
ATOM 587 C C . LEU A 1 80 ? -3.272 -12.090 3.349 1.00 85.38 80 LEU A C 1
ATOM 589 O O . LEU A 1 80 ? -2.271 -12.689 2.944 1.00 85.38 80 LEU A O 1
ATOM 593 N N . PRO A 1 81 ? -4.036 -12.556 4.357 1.00 84.38 81 PRO A N 1
ATOM 594 C CA . PRO A 1 81 ? -3.843 -13.882 4.928 1.00 84.38 81 PRO A CA 1
ATOM 595 C C . PRO A 1 81 ? -3.892 -14.961 3.841 1.00 84.38 81 PRO A C 1
ATOM 597 O O . PRO A 1 81 ? -4.761 -14.937 2.961 1.00 84.38 81 PRO A O 1
ATOM 600 N N . TYR A 1 82 ? -2.967 -15.915 3.911 1.00 77.00 82 TYR A N 1
ATOM 601 C CA . TYR A 1 82 ? -2.872 -17.011 2.956 1.00 77.00 82 TYR A CA 1
ATOM 602 C C . TYR A 1 82 ? -2.515 -18.320 3.668 1.00 77.00 82 TYR A C 1
ATOM 604 O O . TYR A 1 82 ? -1.421 -18.480 4.211 1.00 77.00 82 TYR A O 1
ATOM 612 N N . ASP A 1 83 ? -3.447 -19.277 3.668 1.00 66.56 83 ASP A N 1
ATOM 613 C CA . ASP A 1 83 ? -3.192 -20.598 4.245 1.00 66.56 83 ASP A CA 1
ATOM 614 C C . ASP A 1 83 ? -2.295 -21.420 3.308 1.00 66.56 83 ASP A C 1
ATOM 616 O O . ASP A 1 83 ? -2.638 -21.772 2.176 1.00 66.56 83 ASP A O 1
ATOM 620 N N . ARG A 1 84 ? -1.085 -21.687 3.785 1.00 63.19 84 ARG A N 1
ATOM 621 C CA . ARG A 1 84 ? 0.062 -22.093 2.985 1.00 63.19 84 ARG A CA 1
ATOM 622 C C . ARG A 1 84 ? 0.078 -23.606 2.779 1.00 63.19 84 ARG A C 1
ATOM 624 O O . ARG A 1 84 ? 0.846 -24.320 3.419 1.00 63.19 84 ARG A O 1
ATOM 631 N N . LYS A 1 85 ? -0.698 -24.122 1.825 1.00 55.78 85 LYS A N 1
ATOM 632 C CA . LYS A 1 85 ? -0.600 -25.534 1.397 1.00 55.78 85 LYS A CA 1
ATOM 633 C C . LYS A 1 85 ? 0.541 -25.757 0.388 1.00 55.78 85 LYS A C 1
ATOM 635 O O . LYS A 1 85 ? 0.305 -26.162 -0.743 1.00 55.78 85 LYS A O 1
ATOM 640 N N . GLY A 1 86 ? 1.788 -25.502 0.806 1.00 49.34 86 GLY A N 1
ATOM 641 C CA . GLY A 1 86 ? 2.993 -25.973 0.092 1.00 49.34 86 GLY A CA 1
ATOM 642 C C . GLY A 1 86 ? 3.749 -24.981 -0.812 1.00 49.34 86 GLY A C 1
ATOM 643 O O . GLY A 1 86 ? 4.550 -25.424 -1.628 1.00 49.34 86 GLY A O 1
ATOM 644 N N . GLY A 1 87 ? 3.544 -23.663 -0.679 1.00 47.72 87 GLY A N 1
ATOM 645 C CA . GLY A 1 87 ? 4.211 -22.635 -1.505 1.00 47.72 87 GLY A CA 1
ATOM 646 C C . GLY A 1 87 ? 5.504 -22.016 -0.930 1.00 47.72 87 GLY A C 1
ATOM 647 O O . GLY A 1 87 ? 5.727 -21.987 0.291 1.00 47.72 87 GLY A O 1
ATOM 648 N N . ILE A 1 88 ? 6.340 -21.472 -1.830 1.00 47.50 88 ILE A N 1
ATOM 649 C CA . ILE A 1 88 ? 7.577 -20.718 -1.533 1.00 47.50 88 ILE A CA 1
ATOM 650 C C . ILE A 1 88 ? 7.233 -19.521 -0.623 1.00 47.50 88 ILE A C 1
ATOM 652 O O . ILE A 1 88 ? 6.204 -18.881 -0.842 1.00 47.50 88 ILE A O 1
ATOM 656 N N . PRO A 1 89 ? 8.024 -19.238 0.435 1.00 47.34 89 PRO A N 1
ATOM 657 C CA . PRO A 1 89 ? 7.760 -18.098 1.309 1.00 47.34 89 PRO A CA 1
ATOM 658 C C . PRO A 1 89 ? 7.724 -16.814 0.494 1.00 47.34 89 PRO A C 1
ATOM 660 O O . PRO A 1 89 ? 8.457 -16.697 -0.485 1.00 47.34 89 PRO A O 1
ATOM 663 N N . ASN A 1 90 ? 6.929 -15.841 0.934 1.00 50.75 90 ASN A N 1
ATOM 664 C CA . ASN A 1 90 ? 7.040 -14.477 0.444 1.00 50.75 90 ASN A CA 1
ATOM 665 C C . ASN A 1 90 ? 8.479 -13.994 0.726 1.00 50.75 90 ASN A C 1
ATOM 667 O O . ASN A 1 90 ? 8.807 -13.598 1.844 1.00 50.75 90 ASN A O 1
ATOM 671 N N . ALA A 1 91 ? 9.371 -14.137 -0.258 1.00 42.56 91 ALA A N 1
ATOM 672 C CA . ALA A 1 91 ? 10.799 -13.840 -0.141 1.00 42.56 91 ALA A CA 1
ATOM 673 C C . ALA A 1 91 ? 11.069 -12.329 -0.020 1.00 42.56 91 ALA A C 1
ATOM 675 O O . ALA A 1 91 ? 12.201 -11.930 0.230 1.00 42.56 91 ALA A O 1
ATOM 676 N N . GLY A 1 92 ? 10.020 -11.509 -0.159 1.00 47.47 92 GLY A N 1
ATOM 677 C CA . GLY A 1 92 ? 10.020 -10.067 0.058 1.00 47.47 92 GLY A CA 1
ATOM 678 C C . GLY A 1 92 ? 9.114 -9.614 1.205 1.00 47.47 92 GLY A C 1
ATOM 679 O O . GLY A 1 92 ? 8.731 -8.448 1.221 1.00 47.47 92 GLY A O 1
ATOM 680 N N . ALA A 1 93 ? 8.732 -10.494 2.145 1.00 53.50 93 ALA A N 1
ATOM 681 C CA . ALA A 1 93 ? 7.978 -10.064 3.322 1.00 53.50 93 ALA A CA 1
ATOM 682 C C . ALA A 1 93 ? 8.757 -8.954 4.044 1.00 53.50 93 ALA A C 1
ATOM 684 O O . ALA A 1 93 ? 9.856 -9.192 4.552 1.00 53.50 93 ALA A O 1
ATOM 685 N N . ILE A 1 94 ? 8.183 -7.748 4.082 1.00 60.84 94 ILE A N 1
ATOM 686 C CA . ILE A 1 94 ? 8.686 -6.658 4.919 1.00 60.84 94 ILE A CA 1
ATOM 687 C C . ILE A 1 94 ? 8.872 -7.221 6.325 1.00 60.84 94 ILE A C 1
ATOM 689 O O . ILE A 1 94 ? 7.997 -7.925 6.843 1.00 60.84 94 ILE A O 1
ATOM 693 N N . SER A 1 95 ? 10.020 -6.926 6.935 1.00 63.38 95 SER A N 1
ATOM 694 C CA . SER A 1 95 ? 10.299 -7.320 8.314 1.00 63.38 95 SER A CA 1
ATOM 695 C C . SER A 1 95 ? 9.127 -6.922 9.219 1.00 63.38 95 SER A C 1
ATOM 697 O O . SER A 1 95 ? 8.764 -5.752 9.293 1.00 63.38 95 SER A O 1
ATOM 699 N N . GLY A 1 96 ? 8.515 -7.908 9.879 1.00 71.06 96 GLY A N 1
ATOM 700 C CA . GLY A 1 96 ? 7.383 -7.713 10.790 1.00 71.06 96 GLY A CA 1
ATOM 701 C C . GLY A 1 96 ? 6.008 -8.115 10.244 1.00 71.06 96 GLY A C 1
ATOM 702 O O . GLY A 1 96 ? 5.089 -8.267 11.045 1.00 71.06 96 GLY A O 1
ATOM 703 N N . MET A 1 97 ? 5.843 -8.333 8.933 1.00 80.69 97 MET A N 1
ATOM 704 C CA . MET A 1 97 ? 4.588 -8.872 8.383 1.00 80.69 97 MET A CA 1
ATOM 705 C C . MET A 1 97 ? 4.470 -10.386 8.597 1.00 80.69 97 MET A C 1
ATOM 707 O O . MET A 1 97 ? 5.470 -11.089 8.775 1.00 80.69 97 MET A O 1
ATOM 711 N N . ASP A 1 98 ? 3.239 -10.901 8.564 1.00 80.44 98 ASP A N 1
ATOM 712 C CA . ASP A 1 98 ? 2.972 -12.331 8.692 1.00 80.44 98 ASP A CA 1
ATOM 713 C C . ASP A 1 98 ? 3.621 -13.096 7.530 1.00 80.44 98 ASP A C 1
ATOM 715 O O . ASP A 1 98 ? 3.396 -12.817 6.350 1.00 80.44 98 ASP A O 1
ATOM 719 N N . ARG A 1 99 ? 4.428 -14.103 7.870 1.00 76.56 99 ARG A N 1
ATOM 720 C CA . ARG A 1 99 ? 5.115 -14.978 6.910 1.00 76.56 99 ARG A CA 1
ATOM 721 C C . ARG A 1 99 ? 4.162 -15.914 6.164 1.00 76.56 99 ARG A C 1
ATOM 723 O O . ARG A 1 99 ? 4.572 -16.516 5.172 1.00 76.56 99 ARG A O 1
ATOM 730 N N . ASN A 1 100 ? 2.928 -16.043 6.644 1.00 76.19 100 ASN A N 1
ATOM 731 C CA . ASN A 1 100 ? 1.829 -16.757 5.999 1.00 76.19 100 ASN A CA 1
ATOM 732 C C . ASN A 1 100 ? 0.841 -15.780 5.341 1.00 76.19 100 ASN A C 1
ATOM 734 O O . ASN A 1 100 ? -0.349 -16.054 5.224 1.00 76.19 100 ASN A O 1
ATOM 738 N N . SER A 1 101 ? 1.330 -14.615 4.923 1.00 78.75 101 SER A N 1
ATOM 739 C CA . SER A 1 101 ? 0.580 -13.679 4.096 1.00 78.75 101 SER A CA 1
ATOM 740 C C . SER A 1 101 ? 1.178 -13.597 2.699 1.00 78.75 101 SER A C 1
ATOM 742 O O . SER 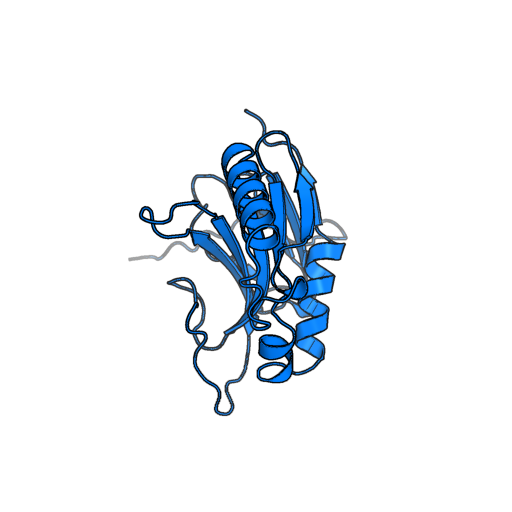A 1 101 ? 2.326 -13.987 2.455 1.00 78.75 101 SER A O 1
ATOM 744 N N . ILE A 1 102 ? 0.383 -13.083 1.772 1.00 77.19 102 ILE A N 1
ATOM 745 C CA . ILE A 1 102 ? 0.766 -12.957 0.377 1.00 77.19 102 ILE A CA 1
ATOM 746 C C . ILE A 1 102 ? 0.559 -11.520 -0.096 1.00 77.19 102 ILE A C 1
ATOM 748 O O . ILE A 1 102 ? -0.473 -10.917 0.203 1.00 77.19 102 ILE A O 1
ATOM 752 N N . GLY A 1 103 ? 1.554 -10.963 -0.792 1.00 79.62 103 GLY A N 1
ATOM 753 C CA . GLY A 1 103 ? 1.462 -9.622 -1.368 1.00 79.62 103 GLY A CA 1
ATOM 754 C C . GLY A 1 103 ? 0.475 -9.613 -2.518 1.00 79.62 103 GLY A C 1
ATOM 755 O O . GLY A 1 103 ? 0.580 -10.435 -3.414 1.00 79.62 103 GLY A O 1
ATOM 756 N N . VAL A 1 104 ? -0.497 -8.710 -2.480 1.00 79.31 104 VAL A N 1
ATOM 757 C CA . VAL A 1 104 ? -1.587 -8.626 -3.468 1.00 79.31 104 VAL A CA 1
ATOM 758 C C . VAL A 1 104 ? -1.621 -7.283 -4.188 1.00 79.31 104 VAL A C 1
ATOM 760 O O . VAL A 1 104 ? -2.250 -7.153 -5.233 1.00 79.31 104 VAL A O 1
ATOM 763 N N . GLY A 1 105 ? -0.902 -6.286 -3.681 1.00 80.94 105 GLY A N 1
ATOM 764 C CA . GLY A 1 105 ? -0.730 -5.005 -4.347 1.00 80.94 105 GLY A CA 1
ATOM 765 C C . GLY A 1 105 ? 0.371 -4.180 -3.707 1.00 80.94 105 GLY A C 1
ATOM 766 O O . GLY A 1 105 ? 0.742 -4.403 -2.552 1.00 80.94 105 GLY A O 1
ATOM 767 N N . GLN A 1 106 ? 0.894 -3.231 -4.476 1.00 85.31 106 GLN A N 1
ATOM 768 C CA . GLN A 1 106 ? 1.891 -2.286 -3.999 1.00 85.31 106 GLN A CA 1
ATOM 769 C C . GLN A 1 106 ? 1.696 -0.916 -4.649 1.00 85.31 106 GLN A C 1
ATOM 771 O O . GLN A 1 106 ? 1.398 -0.824 -5.843 1.00 85.31 106 GLN A O 1
ATOM 776 N N . ILE A 1 107 ? 1.890 0.133 -3.852 1.00 90.38 107 ILE A N 1
ATOM 777 C CA . ILE A 1 107 ? 2.028 1.510 -4.327 1.00 90.38 107 ILE A CA 1
ATOM 778 C C . ILE A 1 107 ? 3.489 1.902 -4.127 1.00 90.38 107 ILE A C 1
ATOM 780 O O . ILE A 1 107 ? 4.006 1.818 -3.015 1.00 90.38 107 ILE A O 1
ATOM 784 N N . ILE A 1 108 ? 4.146 2.322 -5.197 1.00 89.44 108 ILE A N 1
ATOM 785 C CA . ILE A 1 108 ? 5.502 2.857 -5.175 1.00 89.44 108 ILE A CA 1
ATOM 786 C C . ILE A 1 108 ? 5.394 4.375 -5.090 1.00 89.44 108 ILE A C 1
ATOM 788 O O . ILE A 1 108 ? 4.714 5.001 -5.905 1.00 89.44 108 ILE A O 1
ATOM 792 N N . ILE A 1 109 ? 6.063 4.956 -4.102 1.00 92.88 109 ILE A N 1
ATOM 793 C CA . ILE A 1 109 ? 6.137 6.396 -3.887 1.00 92.88 109 ILE A CA 1
ATOM 794 C C . ILE A 1 109 ? 7.503 6.874 -4.362 1.00 92.88 109 ILE A C 1
ATOM 796 O O . ILE A 1 109 ? 8.537 6.440 -3.846 1.00 92.88 109 ILE A O 1
ATOM 800 N N . GLN A 1 110 ? 7.500 7.779 -5.337 1.00 90.75 110 GLN A N 1
ATOM 801 C CA . GLN A 1 110 ? 8.713 8.377 -5.884 1.00 90.75 110 GLN A CA 1
ATOM 802 C C . GLN A 1 110 ? 8.666 9.898 -5.756 1.00 90.75 110 GLN A C 1
ATOM 804 O O . GLN A 1 110 ? 7.638 10.520 -6.020 1.00 90.75 110 GLN A O 1
ATOM 809 N N . SER A 1 111 ? 9.795 10.516 -5.407 1.00 91.94 111 SER A N 1
ATOM 810 C CA . SER A 1 111 ? 9.973 11.955 -5.622 1.00 91.94 111 SER A CA 1
ATOM 811 C C . SER A 1 111 ? 9.967 12.268 -7.123 1.00 91.94 111 SER A C 1
ATOM 813 O O . SER A 1 111 ? 10.230 11.394 -7.952 1.00 91.94 111 SER A O 1
ATOM 815 N N . TYR A 1 112 ? 9.728 13.530 -7.486 1.00 91.50 112 TYR A N 1
ATOM 816 C CA . TYR A 1 112 ? 9.820 13.977 -8.883 1.00 91.50 112 TYR A CA 1
ATOM 817 C C . TYR A 1 112 ? 11.192 13.666 -9.507 1.00 91.50 112 TYR A C 1
ATOM 819 O O . TYR A 1 112 ? 11.256 13.220 -10.649 1.00 91.50 112 TYR A O 1
ATOM 827 N N . GLU A 1 113 ? 12.274 13.832 -8.742 1.00 90.75 113 GLU A N 1
ATOM 828 C CA . GLU A 1 113 ? 13.636 13.518 -9.188 1.00 90.75 113 GLU A CA 1
ATOM 829 C C . GLU A 1 113 ? 13.815 12.019 -9.482 1.00 90.75 113 GLU A C 1
ATOM 831 O O . GLU A 1 113 ? 14.370 11.639 -10.513 1.00 90.75 113 GLU A O 1
ATOM 836 N N . ASN A 1 114 ? 13.335 11.145 -8.592 1.00 88.44 114 ASN A N 1
ATOM 837 C CA . ASN A 1 114 ? 13.461 9.700 -8.785 1.00 88.44 114 ASN A CA 1
ATOM 838 C C . ASN A 1 114 ? 12.567 9.198 -9.921 1.00 88.44 114 ASN A C 1
ATOM 840 O O . ASN A 1 114 ? 12.968 8.296 -10.661 1.00 88.44 114 ASN A O 1
ATOM 844 N N . HIS A 1 115 ? 11.404 9.820 -10.112 1.00 87.50 115 HIS A N 1
ATOM 845 C CA . HIS A 1 115 ? 10.546 9.530 -11.250 1.00 87.50 115 HIS A CA 1
ATOM 846 C C . HIS A 1 115 ? 11.225 9.895 -12.576 1.00 87.50 115 HIS A C 1
ATOM 848 O O . HIS A 1 115 ? 11.299 9.063 -13.475 1.00 87.50 115 HIS A O 1
ATOM 854 N N . GLU A 1 116 ? 11.844 11.073 -12.674 1.00 87.44 116 GLU A N 1
ATOM 855 C CA . GLU A 1 116 ? 12.609 11.465 -13.865 1.00 87.44 116 GLU A CA 1
ATOM 856 C C . GLU A 1 116 ? 13.791 10.518 -14.143 1.00 87.44 116 GLU A C 1
ATOM 858 O O . GLU A 1 116 ? 14.039 10.140 -15.291 1.00 87.44 116 GLU A O 1
ATOM 863 N N . LYS A 1 117 ? 14.518 10.082 -13.105 1.00 85.69 117 LYS A N 1
ATOM 864 C CA . LYS A 1 117 ? 15.582 9.069 -13.250 1.00 85.69 117 LYS A CA 1
ATOM 865 C C . LYS A 1 117 ? 15.038 7.750 -13.799 1.00 85.69 117 LYS A C 1
ATOM 867 O O . LYS A 1 117 ? 15.675 7.151 -14.666 1.00 85.69 117 LYS A O 1
ATOM 872 N N . THR A 1 118 ? 13.873 7.323 -13.314 1.00 80.56 118 THR A N 1
ATOM 873 C CA . THR A 1 118 ? 13.187 6.105 -13.767 1.00 80.56 118 THR A CA 1
ATOM 874 C C . THR A 1 118 ? 12.820 6.217 -15.246 1.00 80.56 118 THR A C 1
ATOM 876 O O . THR A 1 118 ? 13.229 5.372 -16.039 1.00 80.56 118 THR A O 1
ATOM 879 N N . GLU A 1 119 ? 12.156 7.300 -15.649 1.00 81.12 119 GLU A N 1
ATOM 880 C CA . GLU A 1 119 ? 11.766 7.545 -17.045 1.00 81.12 119 GLU A CA 1
ATOM 881 C C . GLU A 1 119 ? 12.977 7.586 -17.990 1.00 81.12 119 GLU A C 1
ATOM 883 O O . GLU A 1 119 ? 12.979 6.976 -19.061 1.00 81.12 119 GLU A O 1
ATOM 888 N N . ASN A 1 120 ? 14.064 8.244 -17.576 1.00 82.06 120 ASN A N 1
ATOM 889 C CA . ASN A 1 120 ? 15.299 8.288 -18.358 1.00 82.06 120 ASN A CA 1
ATOM 890 C C . ASN A 1 120 ? 15.957 6.910 -18.495 1.00 82.06 120 ASN A C 1
ATOM 892 O O . ASN A 1 120 ? 16.477 6.572 -19.563 1.00 82.06 120 ASN A O 1
ATOM 896 N N . TYR A 1 121 ? 15.943 6.105 -17.431 1.00 77.25 121 TYR A N 1
ATOM 897 C CA . TYR A 1 121 ? 16.437 4.732 -17.471 1.00 77.25 121 TYR A CA 1
ATOM 898 C C . TYR A 1 121 ? 15.635 3.887 -18.472 1.00 77.25 121 TYR A C 1
ATOM 900 O O . TYR A 1 121 ? 16.233 3.255 -19.344 1.00 77.25 121 TYR A O 1
ATOM 908 N N . ILE A 1 122 ? 14.302 3.966 -18.425 1.00 73.81 122 ILE A N 1
ATOM 909 C CA . ILE A 1 122 ? 13.392 3.281 -19.359 1.00 73.81 122 ILE A CA 1
ATOM 910 C C . ILE A 1 122 ? 13.663 3.712 -20.802 1.00 73.81 122 ILE A C 1
ATOM 912 O O . ILE A 1 122 ? 13.869 2.881 -21.688 1.00 73.81 122 ILE A O 1
ATOM 916 N N . ALA A 1 123 ? 13.734 5.020 -21.051 1.00 74.31 123 ALA A N 1
ATOM 917 C CA . ALA A 1 123 ? 13.988 5.556 -22.382 1.00 74.31 123 ALA A CA 1
ATOM 918 C C . ALA A 1 123 ? 15.340 5.096 -22.958 1.00 74.31 123 ALA A C 1
ATOM 920 O O . ALA A 1 123 ? 15.468 4.921 -24.171 1.00 74.31 123 ALA A O 1
ATOM 921 N N . ASN A 1 124 ? 16.354 4.898 -22.111 1.00 72.69 124 ASN A N 1
ATOM 922 C CA . ASN A 1 124 ? 17.662 4.398 -22.532 1.00 72.69 124 ASN A CA 1
ATOM 923 C C . ASN A 1 124 ? 17.665 2.884 -22.773 1.00 72.69 124 ASN A C 1
ATOM 925 O O . ASN A 1 124 ? 18.285 2.441 -23.743 1.00 72.69 124 ASN A O 1
ATOM 929 N N . LEU A 1 125 ? 16.932 2.108 -21.967 1.00 67.56 125 LEU A N 1
ATOM 930 C CA . LEU A 1 125 ? 16.697 0.687 -22.228 1.00 67.56 125 LEU A CA 1
ATOM 931 C C . LEU A 1 125 ? 16.005 0.476 -23.579 1.00 67.56 125 LEU A C 1
ATOM 933 O O . LEU A 1 125 ? 16.447 -0.360 -24.355 1.00 67.56 125 LEU A O 1
ATOM 937 N N . HIS A 1 126 ? 15.000 1.287 -23.921 1.00 63.66 126 HIS A N 1
ATOM 938 C CA . HIS A 1 126 ? 14.321 1.200 -25.220 1.00 63.66 126 HIS A CA 1
ATOM 939 C C . HIS A 1 126 ? 15.206 1.585 -26.422 1.00 63.66 126 HIS A C 1
ATOM 941 O O . HIS A 1 126 ? 14.935 1.170 -27.549 1.00 63.66 126 HIS A O 1
ATOM 947 N N . LYS A 1 127 ? 16.277 2.365 -26.215 1.00 63.66 127 LYS A N 1
ATOM 948 C CA . LYS A 1 127 ? 17.204 2.787 -27.286 1.00 63.66 127 LYS A CA 1
ATOM 949 C C . LYS A 1 127 ? 18.302 1.762 -27.579 1.00 63.66 127 LYS A C 1
ATOM 951 O O . LYS A 1 127 ? 18.786 1.701 -28.710 1.00 63.66 127 LYS A O 1
ATOM 956 N N . GLY A 1 128 ? 18.716 0.969 -26.592 1.00 60.09 128 GLY A N 1
ATOM 957 C CA . GLY A 1 128 ? 19.643 -0.146 -26.786 1.00 60.09 128 GLY A CA 1
ATOM 958 C C . GLY A 1 128 ? 18.855 -1.419 -27.070 1.00 60.09 128 GLY A C 1
ATOM 959 O O . GLY A 1 128 ? 18.025 -1.800 -26.266 1.00 60.09 128 GLY A O 1
ATOM 960 N N . LYS A 1 129 ? 19.093 -2.117 -28.184 1.00 51.12 129 LYS A N 1
ATOM 961 C CA . LYS A 1 129 ? 18.378 -3.356 -28.571 1.00 51.12 129 LYS A CA 1
ATOM 962 C C . LYS A 1 129 ? 18.610 -4.574 -27.637 1.00 51.12 129 LYS A C 1
ATOM 964 O O . LYS A 1 129 ? 18.654 -5.699 -28.117 1.00 51.12 129 LYS A O 1
ATOM 969 N N . ALA A 1 130 ? 18.780 -4.378 -26.333 1.00 50.97 130 ALA A N 1
ATOM 970 C CA . ALA A 1 130 ? 18.823 -5.411 -25.300 1.00 50.97 130 ALA A CA 1
ATOM 971 C C . ALA A 1 130 ? 17.427 -5.605 -24.681 1.00 50.97 130 ALA A C 1
ATOM 973 O O . ALA A 1 130 ? 17.271 -5.655 -23.464 1.00 50.97 130 ALA A O 1
ATOM 974 N N . TYR A 1 131 ? 16.398 -5.665 -25.531 1.00 47.06 131 TYR A N 1
ATOM 975 C CA . TYR A 1 131 ? 15.051 -6.042 -25.118 1.00 47.06 131 TYR A CA 1
ATOM 976 C C . TYR A 1 131 ? 15.015 -7.571 -24.999 1.00 47.06 131 TYR A C 1
ATOM 978 O O . TYR A 1 131 ? 14.489 -8.269 -25.864 1.00 47.06 131 TYR A O 1
ATOM 986 N N . ASP A 1 132 ? 15.676 -8.105 -23.970 1.00 44.78 132 ASP A N 1
ATOM 987 C CA . ASP A 1 132 ? 15.434 -9.480 -23.556 1.00 44.78 132 ASP A CA 1
ATOM 988 C C . ASP A 1 132 ? 14.018 -9.518 -22.983 1.00 44.78 132 ASP A C 1
ATOM 990 O O . ASP A 1 132 ? 13.703 -8.824 -22.016 1.00 44.78 132 ASP A O 1
ATOM 994 N N . ALA A 1 133 ? 13.167 -10.329 -23.610 1.00 43.16 133 ALA A N 1
ATOM 995 C CA . ALA A 1 133 ? 11.734 -10.506 -23.364 1.00 43.16 133 ALA A CA 1
ATOM 996 C C . ALA A 1 133 ? 11.360 -11.020 -21.948 1.00 43.16 133 ALA A C 1
ATOM 998 O O . ALA A 1 133 ? 10.317 -11.638 -21.757 1.00 43.16 133 ALA A O 1
ATOM 999 N N . PHE A 1 134 ? 12.224 -10.811 -20.954 1.00 39.38 134 PHE A N 1
ATOM 1000 C CA . PHE A 1 134 ? 11.982 -11.072 -19.538 1.00 39.38 134 PHE A CA 1
ATOM 1001 C C . PHE A 1 134 ? 11.434 -9.860 -18.776 1.00 39.38 134 PHE A C 1
ATOM 1003 O O . PHE A 1 134 ? 10.921 -10.043 -17.675 1.00 39.38 134 PHE A O 1
ATOM 1010 N N . PHE A 1 135 ? 11.521 -8.658 -19.350 1.00 44.06 135 PHE A N 1
ATOM 1011 C CA . PHE A 1 135 ? 11.004 -7.418 -18.771 1.00 44.06 135 PHE A CA 1
ATOM 1012 C C . PHE A 1 135 ? 9.978 -6.812 -19.731 1.00 44.06 135 PHE A C 1
ATOM 1014 O O . PHE A 1 135 ? 10.279 -5.900 -20.495 1.00 44.06 135 PHE A O 1
ATOM 1021 N N . ASP A 1 136 ? 8.784 -7.402 -19.742 1.00 45.16 136 ASP A N 1
ATOM 1022 C CA . ASP A 1 136 ? 7.622 -6.899 -20.481 1.00 45.16 136 ASP A CA 1
ATOM 1023 C C . ASP A 1 136 ? 7.256 -5.482 -19.985 1.00 45.16 136 ASP A C 1
ATOM 1025 O O . ASP A 1 136 ? 7.495 -5.166 -18.814 1.00 45.16 136 ASP A O 1
ATOM 1029 N N . GLU A 1 137 ? 6.644 -4.649 -20.835 1.00 44.06 137 GLU A N 1
ATOM 1030 C CA . GLU A 1 137 ? 5.982 -3.387 -20.451 1.00 44.06 137 GLU A CA 1
ATOM 1031 C C . GLU A 1 137 ? 5.039 -3.585 -19.249 1.00 44.06 137 GLU A C 1
ATOM 1033 O O . GLU A 1 137 ? 4.879 -2.685 -18.428 1.00 44.06 137 GLU A O 1
ATOM 1038 N N . GLU A 1 138 ? 4.502 -4.797 -19.083 1.00 44.16 138 GLU A N 1
ATOM 1039 C CA . GLU A 1 138 ? 3.697 -5.238 -17.937 1.00 44.16 138 GLU A CA 1
ATOM 1040 C C . GLU A 1 138 ? 4.438 -5.191 -16.577 1.00 44.16 138 GLU A C 1
ATOM 1042 O O . GLU A 1 138 ? 3.816 -5.206 -15.514 1.00 44.16 138 GLU A O 1
ATOM 1047 N N . THR A 1 139 ? 5.772 -5.108 -16.588 1.00 49.75 139 THR A N 1
ATOM 1048 C CA . THR A 1 139 ? 6.616 -4.974 -15.386 1.00 49.75 139 THR A CA 1
ATOM 1049 C C . THR A 1 139 ? 6.667 -3.530 -14.876 1.00 49.75 139 THR A C 1
ATOM 1051 O O . THR A 1 139 ? 7.042 -3.305 -13.720 1.00 49.75 139 THR A O 1
ATOM 1054 N N . TYR A 1 140 ? 6.302 -2.550 -15.712 1.00 56.75 140 TYR A N 1
ATOM 1055 C CA . TYR A 1 140 ? 6.349 -1.143 -15.342 1.00 56.75 140 TYR A CA 1
ATOM 1056 C C . TYR A 1 140 ? 5.082 -0.699 -14.622 1.00 56.75 140 TYR A C 1
ATOM 1058 O O . TYR A 1 140 ? 3.947 -0.967 -15.011 1.00 56.75 140 TYR A O 1
ATOM 1066 N N . SER A 1 141 ? 5.314 0.000 -13.522 1.00 67.12 141 SER A N 1
ATOM 1067 C CA . SER A 1 141 ? 4.282 0.506 -12.639 1.00 67.12 141 SER A CA 1
ATOM 1068 C C . SER A 1 141 ? 3.494 1.620 -13.332 1.00 67.12 141 SER A C 1
ATOM 1070 O O . SER A 1 141 ? 4.064 2.646 -13.698 1.00 67.12 141 SER A O 1
ATOM 1072 N N . SER A 1 142 ? 2.181 1.458 -13.495 1.00 77.81 142 SER A N 1
ATOM 1073 C CA . SER A 1 142 ? 1.320 2.501 -14.057 1.00 77.81 142 SER A CA 1
ATOM 1074 C C . SER A 1 142 ? 1.258 3.703 -13.116 1.00 77.81 142 SER A C 1
ATOM 1076 O O . SER A 1 142 ? 1.023 3.524 -11.919 1.00 77.81 142 SER A O 1
ATOM 1078 N N . VAL A 1 143 ? 1.402 4.924 -13.636 1.00 87.75 143 VAL A N 1
ATOM 1079 C CA . VAL A 1 143 ? 1.178 6.143 -12.843 1.00 87.75 143 VAL A CA 1
ATOM 1080 C C . VAL A 1 143 ? -0.289 6.186 -12.412 1.00 87.75 143 VAL A C 1
ATOM 1082 O O . VAL A 1 143 ? -1.181 6.347 -13.242 1.00 87.75 143 VAL A O 1
ATOM 1085 N N . LEU A 1 144 ? -0.538 6.047 -11.110 1.00 90.44 144 LEU A N 1
ATOM 1086 C CA . LEU A 1 144 ? -1.876 6.136 -10.515 1.00 90.44 144 LEU A CA 1
ATOM 1087 C C . LEU A 1 144 ? -2.270 7.588 -10.242 1.00 90.44 144 LEU A C 1
ATOM 1089 O O . LEU A 1 144 ? -3.448 7.930 -10.235 1.00 90.44 144 LEU A O 1
ATOM 1093 N N . GLY A 1 145 ? -1.276 8.446 -10.011 1.00 93.25 145 GLY A N 1
ATOM 1094 C CA . GLY A 1 145 ? -1.464 9.872 -9.804 1.00 93.25 145 GLY A CA 1
ATOM 1095 C C . GLY A 1 145 ? -0.237 10.529 -9.187 1.00 93.25 145 GLY A C 1
ATOM 1096 O O . GLY A 1 145 ? 0.844 9.941 -9.119 1.00 93.25 145 GLY A O 1
ATOM 1097 N N . LYS A 1 146 ? -0.407 11.776 -8.752 1.00 95.94 146 LYS A N 1
ATOM 1098 C CA . LYS A 1 146 ? 0.645 12.583 -8.130 1.00 95.94 146 LYS A CA 1
ATOM 1099 C C . LYS A 1 146 ? 0.055 13.626 -7.191 1.00 95.94 146 LYS A C 1
ATOM 1101 O O . LYS A 1 146 ? -1.082 14.049 -7.390 1.00 95.94 146 LYS A O 1
ATOM 1106 N N . ASN A 1 147 ? 0.856 14.069 -6.233 1.00 96.19 147 ASN A N 1
ATOM 1107 C CA . ASN A 1 147 ? 0.601 15.273 -5.447 1.00 96.19 147 ASN A CA 1
ATOM 1108 C C . ASN A 1 147 ? 1.759 16.275 -5.611 1.00 96.19 147 ASN A C 1
ATOM 1110 O O . ASN A 1 147 ? 2.611 16.131 -6.499 1.00 96.19 147 ASN A O 1
ATOM 1114 N N . ASN A 1 148 ? 1.774 17.317 -4.784 1.00 95.31 148 ASN A N 1
ATOM 1115 C CA . ASN A 1 148 ? 2.807 18.351 -4.775 1.00 95.31 148 ASN A CA 1
ATOM 1116 C C . ASN A 1 148 ? 4.241 17.844 -4.510 1.00 95.31 148 ASN A C 1
ATOM 1118 O O . ASN A 1 148 ? 5.184 18.555 -4.855 1.00 95.31 148 ASN A O 1
ATOM 1122 N N . GLN A 1 149 ? 4.423 16.651 -3.938 1.00 94.31 149 GLN A N 1
ATOM 1123 C CA . GLN A 1 149 ? 5.739 16.115 -3.566 1.00 94.31 149 GLN A CA 1
ATOM 1124 C C . GLN A 1 149 ? 6.108 14.808 -4.283 1.00 94.31 149 GLN A C 1
ATOM 1126 O O . GLN A 1 149 ? 7.288 14.572 -4.554 1.00 94.31 149 GLN A O 1
ATOM 1131 N N . TYR A 1 150 ? 5.123 13.975 -4.619 1.00 95.12 150 TYR A N 1
ATOM 1132 C CA . TYR A 1 150 ? 5.348 12.593 -5.032 1.00 95.12 150 TYR A CA 1
ATOM 1133 C C . TYR A 1 150 ? 4.527 12.175 -6.252 1.00 95.12 150 TYR A C 1
ATOM 1135 O O . TYR A 1 150 ? 3.401 12.630 -6.468 1.00 95.12 150 TYR A O 1
ATOM 1143 N N . TYR A 1 151 ? 5.088 11.230 -7.003 1.00 94.00 151 TYR A N 1
ATOM 1144 C CA . TYR A 1 151 ? 4.365 10.346 -7.909 1.00 94.00 151 TYR A CA 1
ATOM 1145 C C . TYR A 1 151 ? 3.985 9.052 -7.190 1.00 94.00 151 TYR A C 1
ATOM 1147 O O . TYR A 1 151 ? 4.760 8.513 -6.396 1.00 94.00 151 TYR A O 1
ATOM 1155 N N . PHE A 1 152 ? 2.801 8.543 -7.521 1.00 93.56 152 PHE A N 1
ATOM 1156 C CA . PHE A 1 152 ? 2.273 7.272 -7.042 1.00 93.56 152 PHE A CA 1
ATOM 1157 C C . PHE A 1 152 ? 2.195 6.316 -8.220 1.00 93.56 152 PHE A C 1
ATOM 1159 O O . PHE A 1 152 ? 1.433 6.548 -9.162 1.00 93.56 152 PHE A O 1
ATOM 1166 N N . LEU A 1 153 ? 2.973 5.241 -8.169 1.00 89.31 153 LEU A N 1
ATOM 1167 C CA . LEU A 1 153 ? 2.980 4.220 -9.205 1.00 89.31 153 LEU A CA 1
ATOM 1168 C C . LEU A 1 153 ? 2.379 2.926 -8.664 1.00 89.31 153 LEU A C 1
ATOM 1170 O O . LEU A 1 153 ? 2.747 2.444 -7.597 1.00 89.31 153 LEU A O 1
ATOM 1174 N N . GLY A 1 154 ? 1.451 2.349 -9.410 1.00 84.00 154 GLY A N 1
ATOM 1175 C CA . GLY A 1 154 ? 0.841 1.065 -9.115 1.00 84.00 154 GLY A CA 1
ATOM 1176 C C . GLY A 1 154 ? 1.594 0.003 -9.869 1.00 84.00 154 GLY A C 1
ATOM 1177 O O . GLY A 1 154 ? 1.613 0.033 -11.095 1.00 84.00 154 GLY A O 1
ATOM 1178 N N . ARG A 1 155 ? 2.212 -0.934 -9.159 1.00 72.12 155 ARG A N 1
ATOM 1179 C CA . ARG A 1 155 ? 2.843 -2.069 -9.822 1.00 72.12 155 ARG A CA 1
ATOM 1180 C C . ARG A 1 155 ? 1.874 -3.249 -9.798 1.00 72.12 155 ARG A C 1
ATOM 1182 O O . ARG A 1 155 ? 1.621 -3.780 -8.707 1.00 72.12 155 ARG A O 1
ATOM 1189 N N . PRO A 1 156 ? 1.319 -3.666 -10.951 1.00 54.41 156 PRO A N 1
ATOM 1190 C CA . PRO A 1 156 ? 0.651 -4.953 -11.017 1.00 54.41 156 PRO A CA 1
ATOM 1191 C C . PRO A 1 156 ? 1.680 -6.026 -10.643 1.00 54.41 156 PRO A C 1
ATOM 1193 O O . PRO A 1 156 ? 2.844 -5.962 -11.040 1.00 54.41 156 PRO A O 1
ATOM 1196 N N . LEU A 1 157 ? 1.283 -6.991 -9.816 1.00 54.25 157 LEU A N 1
ATOM 1197 C CA . LEU A 1 157 ? 2.071 -8.218 -9.688 1.00 54.25 157 LEU A CA 1
ATOM 1198 C C . LEU A 1 157 ? 2.139 -8.827 -11.092 1.00 54.25 157 LEU A C 1
ATOM 1200 O O . LEU A 1 157 ? 1.110 -8.871 -11.767 1.00 54.25 157 LEU A O 1
ATOM 1204 N N . SER A 1 158 ? 3.321 -9.224 -11.563 1.00 52.00 158 SER A N 1
ATOM 1205 C CA . SER A 1 158 ? 3.467 -9.678 -12.952 1.00 52.00 158 SER A CA 1
ATOM 1206 C C . SER A 1 158 ? 2.523 -10.849 -13.231 1.00 52.00 158 SER A C 1
ATOM 1208 O O . SER A 1 158 ? 2.252 -11.659 -12.338 1.00 52.00 158 SER A O 1
ATOM 1210 N N . GLN A 1 159 ? 2.026 -10.985 -14.466 1.00 42.78 159 GLN A N 1
ATOM 1211 C CA . GLN A 1 159 ? 1.110 -12.071 -14.822 1.00 42.78 159 GLN A CA 1
ATOM 1212 C C . GLN A 1 159 ? 1.685 -13.451 -14.447 1.00 42.78 159 GLN A C 1
ATOM 1214 O O . GLN A 1 159 ? 0.949 -14.314 -13.979 1.00 42.78 159 GLN A O 1
ATOM 1219 N N . LYS A 1 160 ? 3.011 -13.621 -14.520 1.00 49.22 160 LYS A N 1
ATOM 1220 C CA . LYS A 1 160 ? 3.738 -14.839 -14.131 1.00 49.22 160 LYS A CA 1
ATOM 1221 C C . LYS A 1 160 ? 3.786 -15.074 -12.613 1.00 49.22 160 LYS A C 1
ATOM 1223 O O . LYS A 1 160 ? 3.644 -16.215 -12.178 1.00 49.22 160 LYS A O 1
ATOM 1228 N N . GLU A 1 161 ? 3.926 -14.023 -11.800 1.00 52.88 161 GLU A N 1
ATOM 1229 C CA . GLU A 1 161 ? 3.755 -14.099 -10.338 1.00 52.88 161 GLU A CA 1
ATOM 1230 C C . GLU A 1 161 ? 2.296 -14.412 -9.984 1.00 52.88 161 GLU A C 1
ATOM 1232 O O . GLU A 1 161 ? 2.022 -15.220 -9.102 1.00 52.88 161 GLU A O 1
ATOM 1237 N N . LEU A 1 162 ? 1.347 -13.841 -10.724 1.00 50.56 162 LEU A N 1
ATOM 1238 C CA . LEU A 1 162 ? -0.078 -14.029 -10.500 1.00 50.56 162 LEU A CA 1
ATOM 1239 C C . LEU A 1 162 ? -0.635 -15.373 -11.015 1.00 50.56 162 LEU A C 1
ATOM 1241 O O . LEU A 1 162 ? -1.704 -15.785 -10.570 1.00 50.56 162 LEU A O 1
ATOM 1245 N N . GLU A 1 163 ? -0.008 -16.026 -11.999 1.00 48.81 163 GLU A N 1
ATOM 1246 C CA . GLU A 1 163 ? -0.420 -17.336 -12.551 1.00 48.81 163 GLU A CA 1
ATOM 1247 C C . GLU A 1 163 ? 0.146 -18.508 -11.741 1.00 48.81 163 GLU A C 1
ATOM 1249 O O . GLU A 1 163 ? -0.497 -19.550 -11.644 1.00 48.81 163 GLU A O 1
ATOM 1254 N N . LEU A 1 164 ? 1.322 -18.335 -11.126 1.00 51.84 164 LEU A N 1
ATOM 1255 C CA . LEU A 1 164 ? 1.990 -19.384 -10.349 1.00 51.84 164 LEU A CA 1
ATOM 1256 C C . LEU A 1 164 ? 1.648 -19.364 -8.849 1.00 51.84 164 LEU A C 1
ATOM 1258 O O . LEU A 1 164 ? 1.894 -20.366 -8.178 1.00 51.84 164 LEU A O 1
ATOM 1262 N N . LEU A 1 165 ? 1.109 -18.260 -8.308 1.00 51.84 165 LEU A N 1
ATOM 1263 C CA . LEU A 1 165 ? 0.981 -18.070 -6.852 1.00 51.84 165 LEU A CA 1
ATOM 1264 C C . LEU A 1 165 ? -0.443 -17.788 -6.328 1.00 51.84 165 LEU A C 1
ATOM 1266 O O . LEU A 1 165 ? -0.625 -17.841 -5.114 1.00 51.84 165 LEU A O 1
ATOM 1270 N N . PHE A 1 166 ? -1.451 -17.506 -7.170 1.00 56.44 166 PHE A N 1
ATOM 1271 C CA . PHE A 1 166 ? -2.727 -16.955 -6.681 1.00 56.44 166 PHE A CA 1
ATOM 1272 C C . PHE A 1 166 ? -3.987 -17.526 -7.343 1.00 56.44 166 PHE A C 1
ATOM 1274 O O . PHE A 1 166 ? -4.129 -17.536 -8.564 1.00 56.44 166 PHE A O 1
ATOM 1281 N N . GLU A 1 167 ? -4.974 -17.887 -6.520 1.00 60.00 167 GLU A N 1
ATOM 1282 C CA . GLU A 1 167 ? -6.365 -18.022 -6.959 1.00 60.00 167 GLU A CA 1
ATOM 1283 C C . GLU A 1 167 ? -6.885 -16.669 -7.490 1.00 60.00 167 GLU A C 1
ATOM 1285 O O . GLU A 1 167 ? -6.541 -15.608 -6.961 1.00 60.00 167 GLU A O 1
ATOM 1290 N N . GLY A 1 168 ? -7.747 -16.677 -8.516 1.00 62.88 168 GLY A N 1
ATOM 1291 C CA . GLY A 1 168 ? -8.241 -15.457 -9.181 1.00 62.88 168 GLY A CA 1
ATOM 1292 C C . GLY A 1 168 ? -8.913 -14.425 -8.257 1.00 62.88 168 GLY A C 1
ATOM 1293 O O . GLY A 1 168 ? -9.010 -13.251 -8.613 1.00 62.88 168 GLY A O 1
ATOM 1294 N N . GLU A 1 169 ? -9.332 -14.830 -7.057 1.00 66.62 169 GLU A N 1
ATOM 1295 C CA . GLU A 1 169 ? -9.849 -13.942 -6.011 1.00 66.62 169 GLU A CA 1
ATOM 1296 C C . GLU A 1 169 ? -8.813 -12.931 -5.497 1.00 66.62 169 GLU A C 1
ATOM 1298 O O . GLU A 1 169 ? -9.175 -11.785 -5.237 1.00 66.62 169 GLU A O 1
ATOM 1303 N N . TYR A 1 170 ? -7.529 -13.293 -5.408 1.00 71.12 170 TYR A N 1
ATOM 1304 C CA . TYR A 1 170 ? -6.482 -12.383 -4.925 1.00 71.12 170 TYR A CA 1
ATOM 1305 C C . TYR A 1 170 ? -6.100 -11.322 -5.966 1.00 71.12 170 TYR A C 1
ATOM 1307 O O . TYR A 1 170 ? -5.807 -10.186 -5.601 1.00 71.12 170 TYR A O 1
ATOM 1315 N N . ARG A 1 171 ? -6.190 -11.639 -7.268 1.00 67.31 171 ARG A N 1
ATOM 1316 C CA . ARG A 1 171 ? -5.961 -10.657 -8.349 1.00 67.31 171 ARG A CA 1
ATOM 1317 C C . ARG A 1 171 ? -6.940 -9.489 -8.288 1.00 67.31 171 ARG A C 1
ATOM 1319 O O . ARG A 1 171 ? -6.546 -8.344 -8.485 1.00 67.31 171 ARG A O 1
ATOM 1326 N N . LYS A 1 172 ? -8.215 -9.770 -7.994 1.00 73.69 172 LYS A N 1
ATOM 1327 C CA . LYS A 1 172 ? -9.262 -8.739 -7.887 1.00 73.69 172 LYS A CA 1
ATOM 1328 C C . LYS A 1 172 ? -8.927 -7.703 -6.809 1.00 73.69 172 LYS A C 1
ATOM 1330 O O . LYS A 1 172 ? -9.241 -6.535 -6.971 1.00 73.69 172 LYS A O 1
ATOM 1335 N N . ARG A 1 173 ? -8.212 -8.108 -5.755 1.00 79.44 173 ARG A N 1
ATOM 1336 C CA . ARG A 1 173 ? -7.868 -7.248 -4.615 1.00 79.44 173 ARG A CA 1
ATOM 1337 C C . ARG A 1 173 ? -6.911 -6.124 -5.001 1.00 79.44 173 ARG A C 1
ATOM 1339 O O . ARG A 1 173 ? -7.095 -5.006 -4.541 1.00 79.44 173 ARG A O 1
ATOM 1346 N N . ASN A 1 174 ? -5.947 -6.387 -5.882 1.00 76.69 174 ASN A N 1
ATOM 1347 C CA . ASN A 1 174 ? -5.076 -5.345 -6.434 1.00 76.69 174 ASN A CA 1
ATOM 1348 C C . ASN A 1 174 ? -5.897 -4.201 -7.052 1.00 76.69 174 ASN A C 1
ATOM 1350 O O . ASN A 1 174 ? -5.713 -3.032 -6.721 1.00 76.69 174 ASN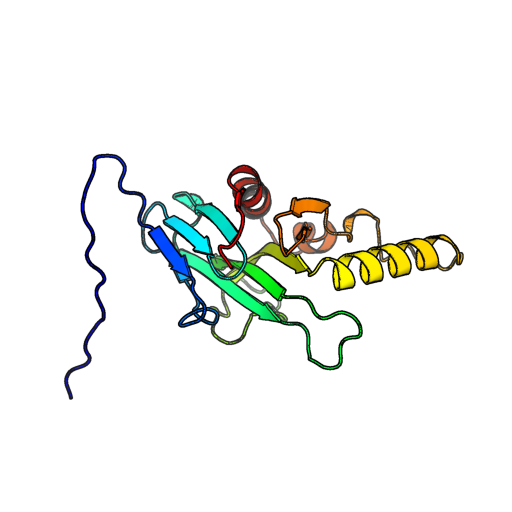 A O 1
ATOM 1354 N N . LYS A 1 175 ? -6.864 -4.579 -7.891 1.00 79.69 175 LYS A N 1
ATOM 1355 C CA . LYS A 1 175 ? -7.777 -3.651 -8.551 1.00 79.69 175 LYS A CA 1
ATOM 1356 C C . LYS A 1 175 ? -8.636 -2.888 -7.538 1.00 79.69 175 LYS A C 1
ATOM 1358 O O . LYS A 1 175 ? -8.697 -1.666 -7.626 1.00 79.69 175 LYS A O 1
ATOM 1363 N N . ASP A 1 176 ? -9.205 -3.578 -6.546 1.00 84.62 176 ASP A N 1
ATOM 1364 C CA . ASP A 1 176 ? -10.013 -2.958 -5.483 1.00 84.62 176 ASP A CA 1
ATOM 1365 C C . ASP A 1 176 ? -9.237 -1.843 -4.732 1.00 84.62 176 ASP A C 1
ATOM 1367 O O . ASP A 1 176 ? -9.818 -0.828 -4.347 1.00 84.62 176 ASP A O 1
ATOM 1371 N N . ILE A 1 177 ? -7.918 -1.998 -4.527 1.00 88.31 177 ILE A N 1
ATOM 1372 C CA . ILE A 1 177 ? -7.080 -0.955 -3.898 1.00 88.31 177 ILE A CA 1
ATOM 1373 C C . ILE A 1 177 ? -7.035 0.291 -4.774 1.00 88.31 177 ILE A C 1
ATOM 1375 O O . ILE A 1 177 ? -7.315 1.389 -4.300 1.00 88.31 177 ILE A O 1
ATOM 1379 N N . PHE A 1 178 ? -6.661 0.131 -6.043 1.00 87.88 178 PHE A N 1
ATOM 1380 C CA . PHE A 1 178 ? -6.443 1.271 -6.930 1.00 87.88 178 PHE A CA 1
ATOM 1381 C C . PHE A 1 178 ? -7.748 1.979 -7.305 1.00 87.88 178 PHE A C 1
ATOM 1383 O O . PHE A 1 178 ? -7.738 3.191 -7.490 1.00 87.88 178 PHE A O 1
ATOM 1390 N N . GLU A 1 179 ? -8.879 1.271 -7.332 1.00 90.06 179 GLU A N 1
ATOM 1391 C CA . GLU A 1 179 ? -10.206 1.878 -7.517 1.00 90.06 179 GLU A CA 1
ATOM 1392 C C . GLU A 1 179 ? -10.637 2.771 -6.344 1.00 90.06 179 GLU A C 1
ATOM 1394 O O . GLU A 1 179 ? -11.480 3.649 -6.522 1.00 90.06 179 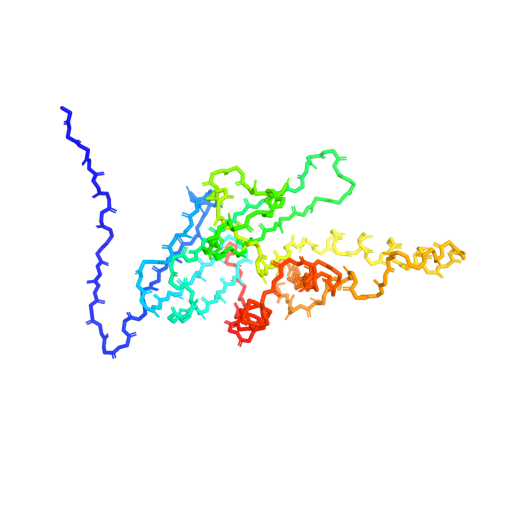GLU A O 1
ATOM 1399 N N . THR A 1 180 ? -10.071 2.566 -5.152 1.00 92.81 180 THR A N 1
ATOM 1400 C CA . THR A 1 180 ? -10.386 3.351 -3.945 1.00 92.81 180 THR A CA 1
ATOM 1401 C C . THR A 1 180 ? -9.274 4.315 -3.542 1.00 92.81 180 THR A C 1
ATOM 1403 O O . THR A 1 180 ? -9.364 4.939 -2.484 1.00 92.81 180 THR A O 1
ATOM 1406 N N . LEU A 1 181 ? -8.221 4.428 -4.357 1.00 95.50 181 LEU A N 1
ATOM 1407 C CA . LEU A 1 181 ? -7.088 5.299 -4.086 1.00 95.50 181 LEU A CA 1
ATOM 1408 C C . LEU A 1 181 ? -7.467 6.763 -4.307 1.00 95.50 181 LEU A C 1
ATOM 1410 O O . LEU A 1 181 ? -7.778 7.188 -5.417 1.00 95.50 181 LEU A O 1
ATOM 1414 N N . GLU A 1 182 ? -7.351 7.549 -3.245 1.00 97.25 182 GLU A N 1
ATOM 1415 C CA . GLU A 1 182 ? -7.495 8.998 -3.276 1.00 97.25 182 GLU A CA 1
ATOM 1416 C C . GLU A 1 182 ? -6.163 9.645 -2.897 1.00 97.25 182 GLU A C 1
ATOM 1418 O O . GLU A 1 182 ? -5.592 9.358 -1.844 1.00 97.25 182 GLU A O 1
ATOM 1423 N N . ILE A 1 183 ? -5.667 10.531 -3.757 1.00 97.56 183 ILE A N 1
ATOM 1424 C CA . ILE A 1 183 ? -4.396 11.239 -3.572 1.00 97.56 183 ILE A CA 1
ATOM 1425 C C . ILE A 1 183 ? -4.690 12.686 -3.183 1.00 97.56 183 ILE A C 1
ATOM 1427 O O . ILE A 1 183 ? -5.571 13.328 -3.756 1.00 97.56 183 ILE A O 1
ATOM 1431 N N . PHE A 1 184 ? -3.945 13.202 -2.210 1.00 96.94 184 PHE A N 1
ATOM 1432 C CA . PHE A 1 184 ? -4.068 14.570 -1.728 1.00 96.94 184 PHE A CA 1
ATOM 1433 C C . PHE A 1 184 ? -2.698 15.196 -1.450 1.00 96.94 184 PHE A C 1
ATOM 1435 O O . PHE A 1 184 ? -1.696 14.509 -1.247 1.00 96.94 184 PHE A O 1
ATOM 1442 N N . ASP A 1 185 ? -2.657 16.525 -1.434 1.00 96.31 185 ASP A N 1
ATOM 1443 C CA . ASP A 1 185 ? -1.438 17.261 -1.111 1.00 96.31 185 ASP A CA 1
ATOM 1444 C C . ASP A 1 185 ? -1.111 17.162 0.381 1.00 96.31 185 ASP A C 1
ATOM 1446 O O . ASP A 1 185 ? -1.968 17.379 1.246 1.00 96.31 185 ASP A O 1
ATOM 1450 N N . VAL A 1 186 ? 0.154 16.867 0.682 1.00 88.69 186 VAL A N 1
ATOM 1451 C CA . VAL A 1 186 ? 0.680 16.933 2.047 1.00 88.69 186 VAL A CA 1
ATOM 1452 C C . VAL A 1 186 ? 0.872 18.407 2.402 1.00 88.69 186 VAL A C 1
ATOM 1454 O O . VAL A 1 186 ? 1.392 19.192 1.600 1.00 88.69 186 VAL A O 1
ATOM 1457 N N . LYS A 1 187 ? 0.413 18.809 3.592 1.00 77.94 187 LYS A N 1
ATOM 1458 C CA . LYS A 1 187 ? 0.645 20.165 4.098 1.00 77.94 187 LYS A CA 1
ATOM 1459 C C . LYS A 1 187 ? 2.106 20.278 4.526 1.00 77.94 187 LYS A C 1
ATOM 1461 O O . LYS A 1 187 ? 2.516 19.570 5.441 1.00 77.94 187 LYS A O 1
ATOM 1466 N N . ASN A 1 188 ? 2.842 21.154 3.845 1.00 59.19 188 ASN A N 1
ATOM 1467 C CA . ASN A 1 188 ? 4.185 21.581 4.244 1.00 59.19 188 ASN A CA 1
ATOM 1468 C C . ASN A 1 188 ? 4.155 22.349 5.569 1.00 59.19 188 ASN A C 1
ATOM 1470 O O . ASN A 1 188 ? 3.162 23.084 5.795 1.00 59.19 188 ASN A O 1
#

Sequence (188 aa):
AQQEAMSGAIAQTGDTTPIVVITEANSGAIVTQTGDSLIYRNEVYGFQVKLGKAWKGGQIGVAQTSEAASIQETYIIFNLPYDRKGGIPNAGAISGMDRNSIGVGQIIIQSYENHEKTENYIANLHKGKAYDAFFDEETYSSVLGKNNQYYFLGRPLSQKELELLFEGEYRKRNKDIFETLEIFDVKN

Radius of gyration: 17.91 Å; chains: 1; bounding box: 47×48×64 Å